Protein AF-A0A5C6ZHP3-F1 (afdb_monomer)

Structure (mmCIF, N/CA/C/O backbone):
data_AF-A0A5C6ZHP3-F1
#
_entry.id   AF-A0A5C6ZHP3-F1
#
loop_
_atom_site.group_PDB
_atom_site.id
_atom_site.type_symbol
_atom_site.label_atom_id
_atom_site.label_alt_id
_atom_site.label_comp_id
_atom_site.label_asym_id
_atom_site.label_entity_id
_atom_site.label_seq_id
_atom_site.pdbx_PDB_ins_code
_atom_site.Cartn_x
_atom_site.Cartn_y
_atom_site.Cartn_z
_atom_site.occupancy
_atom_site.B_iso_or_equiv
_atom_site.auth_seq_id
_atom_site.auth_comp_id
_atom_site.auth_asym_id
_atom_site.auth_atom_id
_atom_site.pdbx_PDB_model_num
ATOM 1 N N . MET A 1 1 ? -33.507 4.140 19.541 1.00 62.75 1 MET A N 1
ATOM 2 C CA . MET A 1 1 ? -32.995 3.123 18.599 1.00 62.75 1 MET A CA 1
ATOM 3 C C . MET A 1 1 ? -31.912 2.348 19.331 1.00 62.75 1 MET A C 1
ATOM 5 O O . MET A 1 1 ? -31.060 2.987 19.934 1.00 62.75 1 MET A O 1
ATOM 9 N N . GLU A 1 2 ? -32.000 1.021 19.382 1.00 87.00 2 GLU A N 1
ATOM 10 C CA . GLU A 1 2 ? -31.032 0.178 20.097 1.00 87.00 2 GLU A CA 1
ATOM 11 C C . GLU A 1 2 ? -29.954 -0.312 19.121 1.00 87.00 2 GLU A C 1
ATOM 13 O O . GLU A 1 2 ? -30.270 -0.911 18.094 1.00 87.00 2 GLU A O 1
ATOM 18 N N . PHE A 1 3 ? -28.684 -0.028 19.419 1.00 95.25 3 PHE A N 1
ATOM 19 C CA . PHE A 1 3 ? -27.546 -0.478 18.615 1.00 95.25 3 PHE A CA 1
ATOM 20 C C . PHE A 1 3 ? -27.021 -1.819 19.147 1.00 95.25 3 PHE A C 1
ATOM 22 O O . PHE A 1 3 ? -26.822 -1.994 20.357 1.00 95.25 3 PHE A O 1
ATOM 29 N N . LYS A 1 4 ? -26.785 -2.778 18.248 1.00 95.81 4 LYS A N 1
ATOM 30 C CA . LYS A 1 4 ? -26.269 -4.111 18.599 1.00 95.81 4 LYS A CA 1
ATOM 31 C C . LYS A 1 4 ? -24.820 -4.028 19.095 1.00 95.81 4 LYS A C 1
ATOM 33 O O . LYS A 1 4 ? -24.122 -3.050 18.841 1.00 95.81 4 LYS A O 1
ATOM 38 N N . VAL A 1 5 ? -24.369 -5.045 19.831 1.00 96.38 5 VAL A N 1
ATOM 39 C CA . VAL A 1 5 ? -22.937 -5.203 20.155 1.00 96.38 5 VAL A CA 1
ATOM 40 C C . VAL A 1 5 ? -22.147 -5.259 18.846 1.00 96.38 5 VAL A C 1
ATOM 42 O O . VAL A 1 5 ? -22.608 -5.884 17.895 1.00 96.38 5 VAL A O 1
ATOM 45 N N . GLY A 1 6 ? -21.006 -4.572 18.795 1.00 96.06 6 GLY A N 1
ATOM 46 C CA . GLY A 1 6 ? -20.202 -4.422 17.579 1.00 96.06 6 GLY A CA 1
ATOM 47 C C . GLY A 1 6 ? -20.494 -3.157 16.770 1.00 96.06 6 GLY A C 1
ATOM 48 O O . GLY A 1 6 ? -19.562 -2.574 16.230 1.00 96.06 6 GLY A O 1
ATOM 49 N N . ASP A 1 7 ? -21.731 -2.650 16.754 1.00 98.12 7 ASP A N 1
ATOM 50 C CA . ASP A 1 7 ? -22.062 -1.403 16.046 1.00 98.12 7 ASP A CA 1
ATOM 51 C C . ASP A 1 7 ? -21.349 -0.209 16.698 1.00 98.12 7 ASP A C 1
ATOM 53 O O . ASP A 1 7 ? -21.579 0.085 17.878 1.00 98.12 7 ASP A O 1
ATOM 57 N N . SER A 1 8 ? -20.510 0.506 15.939 1.00 97.38 8 SER A N 1
ATOM 58 C CA . SER A 1 8 ? -19.704 1.632 16.433 1.00 97.38 8 SER A CA 1
ATOM 59 C C . SER A 1 8 ? -20.534 2.679 17.191 1.00 97.38 8 SER A C 1
ATOM 61 O O . SER A 1 8 ? -20.074 3.267 18.176 1.00 97.38 8 SER A O 1
ATOM 63 N N . ARG A 1 9 ? -21.794 2.874 16.782 1.00 96.75 9 ARG A N 1
ATOM 64 C CA . ARG A 1 9 ? -22.719 3.869 17.341 1.00 96.75 9 ARG A CA 1
ATOM 65 C C . ARG A 1 9 ? -23.154 3.529 18.759 1.00 96.75 9 ARG A C 1
ATOM 67 O O . ARG A 1 9 ? -23.368 4.435 19.564 1.00 96.75 9 ARG A O 1
ATOM 74 N N . ARG A 1 10 ? -23.194 2.237 19.116 1.00 95.62 10 ARG A N 1
ATOM 75 C CA . ARG A 1 10 ? -23.414 1.783 20.504 1.00 95.62 10 ARG A CA 1
ATOM 76 C C . ARG A 1 10 ? -22.357 2.344 21.455 1.00 95.62 10 ARG A C 1
ATOM 78 O O . ARG A 1 10 ? -22.633 2.552 22.633 1.00 95.62 10 ARG A O 1
ATOM 85 N N . TYR A 1 11 ? -21.160 2.602 20.935 1.00 94.38 11 TYR A N 1
ATOM 86 C CA . TYR A 1 11 ? -20.001 3.079 21.684 1.00 94.38 11 TYR A CA 1
ATOM 87 C C . TYR A 1 11 ? -19.760 4.581 21.505 1.00 94.38 11 TYR A C 1
ATOM 89 O O . TYR A 1 11 ? -18.710 5.088 21.894 1.00 94.38 11 TYR A O 1
ATOM 97 N N . GLY A 1 12 ? -20.732 5.305 20.942 1.00 94.19 12 GLY A N 1
ATOM 98 C CA . GLY A 1 12 ? -20.656 6.753 20.774 1.00 94.19 12 GLY A CA 1
ATOM 99 C C . GLY A 1 12 ? -19.876 7.212 19.542 1.00 94.19 12 GLY A C 1
ATOM 100 O O . GLY A 1 12 ? -19.599 8.403 19.440 1.00 94.19 12 GLY A O 1
ATOM 101 N N . ILE A 1 13 ? -19.517 6.298 18.633 1.00 96.38 13 ILE A N 1
ATOM 102 C CA . ILE A 1 13 ? -18.760 6.605 17.416 1.00 96.38 13 ILE A CA 1
ATOM 103 C C . ILE A 1 13 ? -19.720 6.595 16.228 1.00 96.38 13 ILE A C 1
ATOM 105 O O . ILE A 1 13 ? -20.191 5.534 15.806 1.00 96.38 13 ILE A O 1
ATOM 109 N N . PHE A 1 14 ? -20.014 7.776 15.694 1.00 96.25 14 PHE A N 1
ATOM 110 C CA . PHE A 1 14 ? -21.001 7.979 14.634 1.00 96.25 14 PHE A CA 1
ATOM 111 C C . PHE A 1 14 ? -20.336 8.499 13.354 1.00 96.25 14 PHE A C 1
ATOM 113 O O . PHE A 1 14 ? -19.375 9.270 13.445 1.00 96.25 14 PHE A O 1
ATOM 120 N N . PRO A 1 15 ? -20.841 8.118 12.168 1.00 96.44 15 PRO A N 1
ATOM 121 C CA . PRO A 1 15 ? -20.433 8.773 10.934 1.00 96.44 15 PRO A CA 1
ATOM 122 C C . PRO A 1 15 ? -20.869 10.245 10.943 1.00 96.44 15 PRO A C 1
ATOM 124 O O . PRO A 1 15 ? -21.818 10.631 11.633 1.00 96.44 15 PRO A O 1
ATOM 127 N N . ASP A 1 16 ? -20.138 11.066 10.196 1.00 93.19 16 ASP A N 1
ATOM 128 C CA . ASP A 1 16 ? -20.392 12.487 9.947 1.00 93.19 16 ASP A CA 1
ATOM 129 C C . ASP A 1 16 ? -20.555 13.314 11.237 1.00 93.19 16 ASP A C 1
ATOM 131 O O . ASP A 1 16 ? -21.271 14.312 11.293 1.00 93.19 16 ASP A O 1
ATOM 135 N N . SER A 1 17 ? -19.875 12.872 12.300 1.00 89.88 17 SER A N 1
ATOM 136 C CA . SER A 1 17 ? -19.946 13.424 13.652 1.00 89.88 17 SER A CA 1
ATOM 137 C C . SER A 1 17 ? -18.554 13.631 14.248 1.00 89.88 17 SER A C 1
ATOM 139 O O . SER A 1 17 ? -17.594 12.938 13.907 1.00 89.88 17 SER A O 1
ATOM 141 N N . LEU A 1 18 ? -18.450 14.555 15.208 1.00 85.75 18 LEU A N 1
ATOM 142 C CA . LEU A 1 18 ? -17.237 14.735 16.008 1.00 85.75 18 LEU A CA 1
ATOM 143 C C . LEU A 1 18 ? -17.039 13.541 16.951 1.00 85.75 18 LEU A C 1
ATOM 145 O O . LEU A 1 18 ? -17.767 13.381 17.932 1.00 85.75 18 LEU A O 1
ATOM 149 N N . ASN A 1 19 ? -16.016 12.734 16.675 1.00 88.69 19 ASN A N 1
ATOM 150 C CA . ASN A 1 19 ? -15.703 11.513 17.424 1.00 88.69 19 ASN A CA 1
ATOM 151 C C . ASN A 1 19 ? -14.521 11.674 18.406 1.00 88.69 19 ASN A C 1
ATOM 153 O O . ASN A 1 19 ? -13.916 10.694 18.834 1.00 88.69 19 ASN A O 1
ATOM 157 N N . ASN A 1 20 ? -14.191 12.907 18.795 1.00 86.31 20 ASN A N 1
ATOM 158 C CA . ASN A 1 20 ? -13.060 13.247 19.673 1.00 86.31 20 ASN A CA 1
ATOM 159 C C . ASN A 1 20 ? -13.368 13.150 21.182 1.00 86.31 20 ASN A C 1
ATOM 161 O O . ASN A 1 20 ? -12.580 13.604 22.011 1.00 86.31 20 ASN A O 1
ATOM 165 N N . ARG A 1 21 ? -14.523 12.592 21.553 1.00 90.31 21 ARG A N 1
ATOM 166 C CA . ARG A 1 21 ? -14.946 12.475 22.953 1.00 90.31 21 ARG A CA 1
ATOM 167 C C . ARG A 1 21 ? -14.147 11.391 23.682 1.00 90.31 21 ARG A C 1
ATOM 169 O O . ARG A 1 21 ? -13.595 10.471 23.074 1.00 90.31 21 ARG A O 1
ATOM 176 N N . LEU A 1 22 ? -14.128 11.485 25.009 1.00 93.81 22 LEU A N 1
ATOM 177 C CA . LEU A 1 22 ? -13.579 10.454 25.884 1.00 93.81 22 LEU A CA 1
ATOM 178 C C . LEU A 1 22 ? -14.695 9.542 26.390 1.00 93.81 22 LEU A C 1
ATOM 180 O O . LEU A 1 22 ? -15.824 9.976 26.625 1.00 93.81 22 LEU A O 1
ATOM 184 N N . ASN A 1 23 ? -14.375 8.267 26.575 1.00 92.75 23 ASN A N 1
ATOM 185 C CA . ASN A 1 23 ? -15.260 7.338 27.254 1.00 92.75 23 ASN A CA 1
ATOM 186 C C . ASN A 1 23 ? -15.333 7.713 28.748 1.00 92.75 23 ASN A C 1
ATOM 188 O O . ASN A 1 23 ? -14.289 7.796 29.397 1.00 92.75 23 ASN A O 1
ATOM 192 N N . PRO A 1 24 ? -16.534 7.885 29.330 1.00 90.06 24 PRO A N 1
ATOM 193 C CA . PRO A 1 24 ? -16.685 8.395 30.693 1.00 90.06 24 PRO A CA 1
ATOM 194 C C . PRO A 1 24 ? -16.179 7.437 31.781 1.00 90.06 24 PRO A C 1
ATOM 196 O O . PRO A 1 24 ? -15.974 7.865 32.911 1.00 90.06 24 PRO A O 1
ATOM 199 N N . LYS A 1 25 ? -15.992 6.145 31.473 1.00 90.56 25 LYS A N 1
ATOM 200 C CA . LYS A 1 25 ? -15.499 5.148 32.436 1.00 90.56 25 LYS A CA 1
ATOM 201 C C . LYS A 1 25 ? -13.991 4.945 32.360 1.00 90.56 25 LYS A C 1
ATOM 203 O O . LYS A 1 25 ? -13.355 4.769 33.390 1.00 90.56 25 LYS A O 1
ATOM 208 N N . THR A 1 26 ? -13.427 4.912 31.154 1.00 92.31 26 THR A N 1
ATOM 209 C CA . THR A 1 26 ? -11.994 4.624 30.954 1.00 92.31 26 THR A CA 1
ATOM 210 C C . THR A 1 26 ? -11.146 5.884 30.812 1.00 92.31 26 THR A C 1
ATOM 212 O O . THR A 1 26 ? -9.924 5.789 30.871 1.00 92.31 26 THR A O 1
ATOM 215 N N . ASN A 1 27 ? -11.775 7.043 30.577 1.00 93.31 27 ASN A N 1
ATOM 216 C CA . ASN A 1 27 ? -11.128 8.312 30.238 1.00 93.31 27 ASN A CA 1
ATOM 217 C C . ASN A 1 27 ? -10.204 8.241 29.000 1.00 93.31 27 ASN A C 1
ATOM 219 O O . ASN A 1 27 ? -9.355 9.103 28.788 1.00 93.31 27 ASN A O 1
ATOM 223 N N . LYS A 1 28 ? -10.361 7.204 28.168 1.00 94.69 28 LYS A N 1
ATOM 224 C CA . LYS A 1 28 ? -9.645 7.023 26.897 1.00 94.69 28 LYS A CA 1
ATOM 225 C C . LYS A 1 28 ? -10.496 7.542 25.732 1.00 94.69 28 LYS A C 1
ATOM 227 O O . LYS A 1 28 ? -11.724 7.574 25.861 1.00 94.69 28 LYS A O 1
ATOM 232 N N . PRO A 1 29 ? -9.897 7.862 24.568 1.00 95.31 29 PRO A N 1
ATOM 233 C CA . PRO A 1 29 ? -10.657 8.104 23.342 1.00 95.31 29 PRO A CA 1
ATOM 234 C C . PRO A 1 29 ? -11.673 6.986 23.068 1.00 95.31 29 PRO A C 1
ATOM 236 O O . PRO A 1 29 ? -11.410 5.812 23.370 1.00 95.31 29 PRO A O 1
ATOM 239 N N . LEU A 1 30 ? -12.834 7.340 22.505 1.00 95.12 30 LEU A N 1
ATOM 240 C CA . LEU A 1 30 ? -13.915 6.376 22.252 1.00 95.12 30 LEU A CA 1
ATOM 241 C C . LEU A 1 30 ? -13.448 5.192 21.397 1.00 95.12 30 LEU A C 1
ATOM 243 O O . LEU A 1 30 ? -13.695 4.049 21.776 1.00 95.12 30 LEU A O 1
ATOM 247 N N . LEU A 1 31 ? -12.717 5.454 20.304 1.00 95.94 31 LEU A N 1
ATOM 248 C CA . LEU A 1 31 ? -12.190 4.399 19.433 1.00 95.94 31 LEU A CA 1
ATOM 249 C C . LEU A 1 31 ? -11.249 3.462 20.194 1.00 95.94 31 LEU A C 1
ATOM 251 O O . LEU A 1 31 ? -11.437 2.255 20.148 1.00 95.94 31 LEU A O 1
ATOM 255 N N . THR A 1 32 ? -10.306 3.994 20.974 1.00 95.75 32 THR A N 1
ATOM 256 C CA . THR A 1 32 ? -9.403 3.176 21.800 1.00 95.75 32 THR A CA 1
ATOM 257 C C . THR A 1 32 ? -10.171 2.288 22.775 1.00 95.75 32 THR A C 1
ATOM 259 O O . THR A 1 32 ? -9.848 1.115 22.920 1.00 95.75 32 THR A O 1
ATOM 262 N N . SER A 1 33 ? -11.209 2.825 23.420 1.00 96.19 33 SER A N 1
ATOM 263 C CA . SER A 1 33 ? -12.042 2.049 24.348 1.00 96.19 33 SER A CA 1
ATOM 264 C C . SER A 1 33 ? -12.835 0.951 23.637 1.00 96.19 33 SER A C 1
ATOM 266 O O . SER A 1 33 ? -13.010 -0.131 24.194 1.00 96.19 33 SER A O 1
ATOM 268 N N . LEU A 1 34 ? -13.315 1.219 22.419 1.00 96.81 34 LEU A N 1
ATOM 269 C CA . LEU A 1 34 ? -13.981 0.227 21.579 1.00 96.81 34 LEU A CA 1
ATOM 270 C C . LEU A 1 34 ? -13.010 -0.879 21.155 1.00 96.81 34 LEU A C 1
ATOM 272 O O . LEU A 1 34 ? -13.345 -2.047 21.312 1.00 96.81 34 LEU A O 1
ATOM 276 N N . LEU A 1 35 ? -11.803 -0.526 20.706 1.00 97.56 35 LEU A N 1
ATOM 277 C CA . LEU A 1 35 ? -10.755 -1.489 20.354 1.00 97.56 35 LEU A CA 1
ATOM 278 C C . LEU A 1 35 ? -10.397 -2.383 21.549 1.00 97.56 35 LEU A C 1
ATOM 280 O O . LEU A 1 35 ? -10.434 -3.600 21.414 1.00 97.56 35 LEU A O 1
ATOM 284 N N . ASP A 1 36 ? -10.158 -1.800 22.732 1.00 96.81 36 ASP A N 1
ATOM 285 C CA . ASP A 1 36 ? -9.887 -2.555 23.968 1.00 96.81 36 ASP A CA 1
ATOM 286 C C . ASP A 1 36 ? -11.037 -3.531 24.296 1.00 96.81 36 ASP A C 1
ATOM 288 O O . ASP A 1 36 ? -10.822 -4.655 24.751 1.00 96.81 36 ASP A O 1
ATOM 292 N N . CYS A 1 37 ? -12.283 -3.097 24.083 1.00 96.56 37 CYS A N 1
ATOM 293 C CA . CYS A 1 37 ? -13.466 -3.908 24.343 1.00 96.56 37 CYS A CA 1
ATOM 294 C C . CYS A 1 37 ? -13.614 -5.048 23.328 1.00 96.56 37 CYS A C 1
ATOM 296 O O . CYS A 1 37 ? -13.894 -6.175 23.735 1.00 96.56 37 CYS A O 1
ATOM 298 N N . ALA A 1 38 ? -13.416 -4.769 22.041 1.00 98.06 38 ALA A N 1
ATOM 299 C CA . ALA A 1 38 ? -13.501 -5.750 20.967 1.00 98.06 38 ALA A CA 1
ATOM 300 C C . ALA A 1 38 ? -12.399 -6.805 21.085 1.00 98.06 38 ALA A C 1
ATOM 302 O O . ALA A 1 38 ? -12.695 -7.991 21.047 1.00 98.06 38 ALA A O 1
ATOM 303 N N . GLU A 1 39 ? -11.163 -6.385 21.347 1.00 97.19 39 GLU A N 1
ATOM 304 C CA . GLU A 1 39 ? -10.019 -7.273 21.572 1.00 97.19 39 GLU A CA 1
ATOM 305 C C . GLU A 1 39 ? -10.235 -8.164 22.805 1.00 97.19 39 GLU A C 1
ATOM 307 O O . GLU A 1 39 ? -10.014 -9.370 22.760 1.00 97.19 39 GLU A O 1
ATOM 312 N N . LYS A 1 40 ? -10.758 -7.619 23.912 1.00 97.38 40 LYS A N 1
ATOM 313 C CA . LYS A 1 40 ? -11.029 -8.422 25.116 1.00 97.38 40 LYS A CA 1
ATOM 314 C C . LYS A 1 40 ? -12.183 -9.413 24.940 1.00 97.38 40 LYS A C 1
ATOM 316 O O . LYS A 1 40 ? -12.132 -10.508 25.492 1.00 97.38 40 LYS A O 1
ATOM 321 N N . ASN A 1 41 ? -13.252 -9.002 24.260 1.00 97.31 41 ASN A N 1
ATOM 322 C CA . ASN A 1 41 ? -14.502 -9.768 24.190 1.00 97.31 41 ASN A CA 1
ATOM 323 C C . ASN A 1 41 ? -14.701 -10.492 22.850 1.00 97.31 41 ASN A C 1
ATOM 325 O O . ASN A 1 41 ? -15.716 -11.159 22.683 1.00 97.31 41 ASN A O 1
ATOM 329 N N . GLN A 1 42 ? -13.749 -10.366 21.923 1.00 96.25 42 GLN A N 1
ATOM 330 C CA . GLN A 1 42 ? -13.705 -11.066 20.640 1.00 96.25 42 GLN A CA 1
ATOM 331 C C . GLN A 1 42 ? -14.973 -10.860 19.792 1.00 96.25 42 GLN A C 1
ATOM 333 O O . GLN A 1 42 ? -15.556 -11.812 19.277 1.00 96.25 42 GLN A O 1
ATOM 338 N N . PHE A 1 43 ? -15.416 -9.604 19.649 1.00 97.81 43 PHE A N 1
ATOM 339 C CA . PHE A 1 43 ? -16.518 -9.248 18.746 1.00 97.81 43 PHE A CA 1
ATOM 340 C C . PHE A 1 43 ? -16.037 -8.400 17.565 1.00 97.81 43 PHE A C 1
ATOM 342 O O . PHE A 1 43 ? -15.064 -7.655 17.664 1.00 97.81 43 PHE A O 1
ATOM 349 N N . GLU A 1 44 ? -16.762 -8.490 16.452 1.00 98.56 44 GLU A N 1
ATOM 350 C CA . GLU A 1 44 ? -16.516 -7.684 15.257 1.00 98.56 44 GLU A CA 1
ATOM 351 C C . GLU A 1 44 ? -17.046 -6.256 15.428 1.00 98.56 44 GLU A C 1
ATOM 353 O O . GLU A 1 44 ? -18.191 -6.057 15.840 1.00 98.56 44 GLU A O 1
ATOM 358 N N . ILE A 1 45 ? -16.220 -5.263 15.097 1.00 98.75 45 ILE A N 1
ATOM 359 C CA . ILE A 1 45 ? -16.622 -3.855 15.085 1.00 98.75 45 ILE A CA 1
ATOM 360 C C . ILE A 1 45 ? -17.221 -3.522 13.718 1.00 98.75 45 ILE A C 1
ATOM 362 O O . ILE A 1 45 ? -16.532 -3.586 12.703 1.00 98.75 45 ILE A O 1
ATOM 366 N N . GLU A 1 46 ? -18.484 -3.110 13.688 1.00 98.62 46 GLU A N 1
ATOM 367 C CA . GLU A 1 46 ? -19.168 -2.678 12.473 1.00 98.62 46 GLU A CA 1
ATOM 368 C C . GLU A 1 46 ? -19.207 -1.150 12.386 1.00 98.62 46 GLU A C 1
ATOM 370 O O . GLU A 1 46 ? -19.718 -0.462 13.277 1.00 98.62 46 GLU A O 1
ATOM 375 N N . PHE A 1 47 ? -18.701 -0.632 11.271 1.00 98.56 47 PHE A N 1
ATOM 376 C CA . PHE A 1 47 ? -18.869 0.747 10.846 1.00 98.56 47 PHE A CA 1
ATOM 377 C C . PHE A 1 47 ? -19.877 0.779 9.696 1.00 98.56 47 PHE A C 1
ATOM 379 O O . PHE A 1 47 ? -19.741 0.074 8.691 1.00 98.56 47 PHE A O 1
ATOM 386 N N . ILE A 1 48 ? -20.922 1.590 9.853 1.00 97.75 48 ILE A N 1
ATOM 387 C CA . ILE A 1 48 ? -21.905 1.812 8.791 1.00 97.75 48 ILE A CA 1
ATOM 388 C C . ILE A 1 48 ? -21.351 2.801 7.757 1.00 97.75 48 ILE A C 1
ATOM 390 O O . ILE A 1 48 ? -20.238 3.311 7.895 1.00 97.75 48 ILE A O 1
ATOM 394 N N . GLU A 1 49 ? -22.111 3.055 6.701 1.00 98.12 49 GLU A N 1
ATOM 395 C CA . GLU A 1 49 ? -21.746 4.051 5.697 1.00 98.12 49 GLU A CA 1
ATOM 396 C C . GLU A 1 49 ? -21.613 5.453 6.312 1.00 98.12 49 GLU A C 1
ATOM 398 O O . GLU A 1 49 ? -22.383 5.833 7.198 1.00 98.12 49 GLU A O 1
ATOM 403 N N . GLY A 1 50 ? -20.634 6.214 5.820 1.00 96.75 50 GLY A N 1
ATOM 404 C CA . GLY A 1 50 ? -20.401 7.612 6.183 1.00 96.75 50 GLY A CA 1
ATOM 405 C C . GLY A 1 50 ? -18.953 7.896 6.579 1.00 96.75 50 GLY A C 1
ATOM 406 O O . GLY A 1 50 ? -18.108 6.995 6.592 1.00 96.75 50 GLY A O 1
ATOM 407 N N . PHE A 1 51 ? -18.642 9.164 6.865 1.00 95.69 51 PHE A N 1
ATOM 408 C CA . PHE A 1 51 ? -17.278 9.579 7.193 1.00 95.69 51 PHE A CA 1
ATOM 409 C C . PHE A 1 51 ? -17.044 9.660 8.697 1.00 95.69 51 PHE A C 1
ATOM 411 O O . PHE A 1 51 ? -17.586 10.510 9.396 1.00 95.69 51 PHE A O 1
ATOM 418 N N . TYR A 1 52 ? -16.173 8.800 9.196 1.00 95.69 52 TYR A N 1
ATOM 419 C CA . TYR A 1 52 ? -15.682 8.850 10.558 1.00 95.69 52 TYR A CA 1
ATOM 420 C C . TYR A 1 52 ? -14.447 9.743 10.580 1.00 95.69 52 TYR A C 1
ATOM 422 O O . TYR A 1 52 ? -13.387 9.356 10.091 1.00 95.69 52 TYR A O 1
ATOM 430 N N . ASP A 1 53 ? -14.587 10.940 11.156 1.00 91.81 53 ASP A N 1
ATOM 431 C CA . ASP A 1 53 ? -13.510 11.932 11.272 1.00 91.81 53 ASP A CA 1
ATOM 432 C C . ASP A 1 53 ? -12.425 11.503 12.286 1.00 91.81 53 ASP A C 1
ATOM 434 O O . ASP A 1 53 ? -12.216 12.118 13.331 1.00 91.81 53 ASP A O 1
ATOM 438 N N . LEU A 1 54 ? -11.773 10.374 12.006 1.00 92.88 54 LEU A N 1
ATOM 439 C CA . LEU A 1 54 ? -10.845 9.647 12.861 1.00 92.88 54 LEU A CA 1
ATOM 440 C C . LEU A 1 54 ? -9.724 9.021 12.028 1.00 92.88 54 LEU A C 1
ATOM 442 O O . LEU A 1 54 ? -9.896 8.681 10.854 1.00 92.88 54 LEU A O 1
ATOM 446 N N . ASN A 1 55 ? -8.595 8.797 12.693 1.00 94.50 55 ASN A N 1
ATOM 447 C CA . ASN A 1 55 ? -7.542 7.908 12.218 1.00 94.50 55 ASN A CA 1
ATOM 448 C C . ASN A 1 55 ? -7.770 6.519 12.827 1.00 94.50 55 ASN A C 1
ATOM 450 O O . ASN A 1 55 ? -7.987 6.409 14.037 1.00 94.50 55 ASN A O 1
ATOM 454 N N . LEU A 1 56 ? -7.684 5.465 12.018 1.00 96.56 56 LEU A N 1
ATOM 455 C CA . LEU A 1 56 ? -7.713 4.088 12.500 1.00 96.56 56 LEU A CA 1
ATOM 456 C C . LEU A 1 56 ? -6.279 3.625 12.792 1.00 96.56 56 LEU A C 1
ATOM 458 O O . LEU A 1 56 ? -5.607 3.079 11.925 1.00 96.56 56 LEU A O 1
ATOM 462 N N . ILE A 1 57 ? -5.798 3.893 14.007 1.00 96.81 57 ILE A N 1
ATOM 463 C CA . ILE A 1 57 ? -4.451 3.497 14.447 1.00 96.81 57 ILE A CA 1
ATOM 464 C C . ILE A 1 57 ? -4.535 2.205 15.259 1.00 96.81 57 ILE A C 1
ATOM 466 O O . ILE A 1 57 ? -5.055 2.195 16.379 1.00 96.81 57 ILE A O 1
ATOM 470 N N . LEU A 1 58 ? -4.014 1.120 14.696 1.00 97.62 58 LEU A N 1
ATOM 471 C CA . LEU A 1 58 ? -3.953 -0.209 15.296 1.00 97.62 58 LEU A CA 1
ATOM 472 C C . LEU A 1 58 ? -2.507 -0.508 15.683 1.00 97.62 58 LEU A C 1
ATOM 474 O O . LEU A 1 58 ? -1.802 -1.265 15.026 1.00 97.62 58 LEU A O 1
ATOM 478 N N . ASP A 1 59 ? -2.066 0.162 16.740 1.00 96.94 59 ASP A N 1
ATOM 479 C CA . ASP A 1 59 ? -0.723 0.014 17.283 1.00 96.94 59 ASP A CA 1
ATOM 480 C C . ASP A 1 59 ? -0.678 -1.096 18.341 1.00 96.94 59 ASP A C 1
ATOM 482 O O . ASP A 1 59 ? -1.339 -0.998 19.385 1.00 96.94 59 ASP A O 1
ATOM 486 N N . SER A 1 60 ? 0.131 -2.119 18.063 1.00 97.25 60 SER A N 1
ATOM 487 C CA . SER A 1 60 ? 0.369 -3.297 18.899 1.00 97.25 60 SER A CA 1
ATOM 488 C C . SER A 1 60 ? -0.925 -4.017 19.296 1.00 97.25 60 SER A C 1
ATOM 490 O O . SER A 1 60 ? -1.114 -4.391 20.456 1.00 97.25 60 SER A O 1
ATOM 492 N N . ARG A 1 61 ? -1.852 -4.155 18.337 1.00 97.44 61 ARG A N 1
ATOM 493 C CA . ARG A 1 61 ? -3.193 -4.728 18.534 1.00 97.44 61 ARG A CA 1
ATOM 494 C C . ARG A 1 61 ? -3.302 -6.134 17.974 1.00 97.44 61 ARG A C 1
ATOM 496 O O . ARG A 1 61 ? -2.693 -6.440 16.952 1.00 97.44 61 ARG A O 1
ATOM 503 N N . LYS A 1 62 ? -4.126 -6.964 18.611 1.00 97.94 62 LYS A N 1
ATOM 504 C CA . LYS A 1 62 ? -4.299 -8.365 18.236 1.00 97.94 62 LYS A CA 1
ATOM 505 C C . LYS A 1 62 ? -5.766 -8.752 18.096 1.00 97.94 62 LYS A C 1
ATOM 507 O O . LYS A 1 62 ? -6.617 -8.235 18.812 1.00 97.94 62 LYS A O 1
ATOM 512 N N . ASN A 1 63 ? -6.051 -9.718 17.223 1.00 98.25 63 ASN A N 1
ATOM 513 C CA . ASN A 1 63 ? -7.348 -10.407 17.147 1.00 98.25 63 ASN A CA 1
ATOM 514 C C . ASN A 1 63 ? -8.542 -9.448 17.002 1.00 98.25 63 ASN A C 1
ATOM 516 O O . ASN A 1 63 ? -9.512 -9.510 17.762 1.00 98.25 63 ASN A O 1
ATOM 520 N N . LEU A 1 64 ? -8.457 -8.534 16.036 1.00 98.75 64 LEU A N 1
ATOM 521 C CA . LEU A 1 64 ? -9.512 -7.564 15.754 1.00 98.75 64 LEU A CA 1
ATOM 522 C C . LEU A 1 64 ? -10.161 -7.865 14.407 1.00 98.75 64 LEU A C 1
ATOM 524 O O . LEU A 1 64 ? -9.484 -8.017 13.394 1.00 98.75 64 LEU A O 1
ATOM 528 N N . SER A 1 65 ? -11.491 -7.891 14.385 1.00 98.75 65 SER A N 1
ATOM 529 C CA . SER A 1 65 ? -12.275 -7.971 13.152 1.00 98.75 65 SER A CA 1
ATOM 530 C C . SER A 1 65 ? -13.103 -6.708 13.006 1.00 98.75 65 SER A C 1
ATOM 532 O O . SER A 1 65 ? -13.760 -6.269 13.953 1.00 98.75 65 SER A O 1
ATOM 534 N N . PHE A 1 66 ? -13.086 -6.145 11.809 1.00 98.81 66 PHE A N 1
ATOM 535 C CA . PHE A 1 66 ? -13.848 -4.968 11.435 1.00 98.81 66 PHE A CA 1
ATOM 536 C C . PHE A 1 66 ? -14.731 -5.294 10.242 1.00 98.81 66 PHE A C 1
ATOM 538 O O . PHE A 1 66 ? -14.326 -6.044 9.357 1.00 98.81 66 PHE A O 1
ATOM 545 N N . LYS A 1 67 ? -15.905 -4.673 10.187 1.00 98.75 67 LYS A N 1
ATOM 546 C CA . LYS A 1 67 ? -16.784 -4.677 9.024 1.00 98.75 67 LYS A CA 1
ATOM 547 C C . LYS A 1 67 ? -17.071 -3.242 8.607 1.00 98.75 67 LYS A C 1
ATOM 549 O O . LYS A 1 67 ? -17.684 -2.488 9.359 1.00 98.75 67 LYS A O 1
ATOM 554 N N . PHE A 1 68 ? -16.633 -2.879 7.407 1.00 98.75 68 PHE A N 1
ATOM 555 C CA . PHE A 1 68 ? -16.815 -1.553 6.828 1.00 98.75 68 PHE A CA 1
ATOM 556 C C . PHE A 1 68 ? -17.888 -1.592 5.740 1.00 98.75 68 PHE A C 1
ATOM 558 O O . PHE A 1 68 ? -17.706 -2.197 4.681 1.00 98.75 68 PHE A O 1
ATOM 565 N N . ASN A 1 69 ? -19.005 -0.909 5.968 1.00 97.88 69 ASN A N 1
ATOM 566 C CA . ASN A 1 69 ? -20.086 -0.805 4.991 1.00 97.88 69 ASN A CA 1
ATOM 567 C C . ASN A 1 69 ? -19.943 0.500 4.188 1.00 97.88 69 ASN A C 1
ATOM 569 O O . ASN A 1 69 ? -20.743 1.412 4.358 1.00 97.88 69 ASN A O 1
ATOM 573 N N . ASN A 1 70 ? -18.921 0.608 3.328 1.00 97.38 70 ASN A N 1
ATOM 574 C CA . ASN A 1 70 ? -18.537 1.865 2.654 1.00 97.38 70 ASN A CA 1
ATOM 575 C C . ASN A 1 70 ? -18.177 2.990 3.645 1.00 97.38 70 ASN A C 1
ATOM 577 O O . ASN A 1 70 ? -18.562 4.146 3.473 1.00 97.38 70 ASN A O 1
ATOM 581 N N . SER A 1 71 ? -17.446 2.649 4.702 1.00 97.88 71 SER A N 1
ATOM 582 C CA . SER A 1 71 ? -17.064 3.601 5.745 1.00 97.88 71 SER A CA 1
ATOM 583 C C . SER A 1 71 ? -15.788 4.345 5.358 1.00 97.88 71 SER A C 1
ATOM 585 O O . SER A 1 71 ? -14.804 3.731 4.935 1.00 97.88 71 SER A O 1
ATOM 587 N N . GLU A 1 72 ? -15.793 5.666 5.525 1.00 97.06 72 GLU A N 1
ATOM 588 C CA . GLU A 1 72 ? -14.645 6.518 5.221 1.00 97.06 72 GLU A CA 1
ATOM 589 C C . GLU A 1 72 ? -13.903 6.932 6.499 1.00 97.06 72 GLU A C 1
ATOM 591 O O . GLU A 1 72 ? -14.529 7.334 7.477 1.00 97.06 72 GLU A O 1
ATOM 596 N N . PHE A 1 73 ? -12.572 6.894 6.469 1.00 96.38 73 PHE A N 1
ATOM 597 C CA . PHE A 1 73 ? -11.679 7.385 7.524 1.00 96.38 73 PHE A CA 1
ATOM 598 C C . PHE A 1 73 ? -10.620 8.318 6.926 1.00 96.38 73 PHE A C 1
ATOM 600 O O . PHE A 1 73 ? -10.449 8.409 5.705 1.00 96.38 73 PHE A O 1
ATOM 607 N N . LYS A 1 74 ? -9.875 9.018 7.785 1.00 94.88 74 LYS A N 1
ATOM 608 C CA . LYS A 1 74 ? -8.710 9.798 7.342 1.00 94.88 74 LYS A CA 1
ATOM 609 C C . LYS A 1 74 ? -7.617 8.876 6.816 1.00 94.88 74 LYS A C 1
ATOM 611 O O . LYS A 1 74 ? -7.258 8.950 5.645 1.00 94.88 74 LYS A O 1
ATOM 616 N N . LEU A 1 75 ? -7.136 7.987 7.676 1.00 95.81 75 LEU A N 1
ATOM 617 C CA . LEU A 1 75 ? -6.089 7.011 7.392 1.00 95.81 75 LEU A CA 1
ATOM 618 C C . LEU A 1 75 ? -6.289 5.758 8.244 1.00 95.81 75 LEU A C 1
ATOM 620 O O . LEU A 1 75 ? -7.033 5.793 9.231 1.00 95.81 75 LEU A O 1
ATOM 624 N N . ALA A 1 76 ? -5.597 4.684 7.881 1.00 98.12 76 ALA A N 1
ATOM 625 C CA . ALA A 1 76 ? -5.514 3.472 8.682 1.00 98.12 76 ALA A CA 1
ATOM 626 C C . ALA A 1 76 ? -4.069 2.980 8.733 1.00 98.12 76 ALA A C 1
ATOM 628 O O . ALA A 1 76 ? -3.493 2.679 7.691 1.00 98.12 76 ALA A O 1
ATOM 629 N N . HIS A 1 77 ? -3.499 2.900 9.934 1.00 98.19 77 HIS A N 1
ATOM 630 C CA . HIS A 1 77 ? -2.131 2.434 10.161 1.00 98.19 77 HIS A CA 1
ATOM 631 C C . HIS A 1 77 ? -2.125 1.269 11.146 1.00 98.19 77 HIS A C 1
ATOM 633 O O . HIS A 1 77 ? -2.754 1.346 12.201 1.00 98.19 77 HIS A O 1
ATOM 639 N N . ILE A 1 78 ? -1.399 0.209 10.805 1.00 98.50 78 ILE A N 1
ATOM 640 C CA . ILE A 1 78 ? -1.181 -0.971 11.643 1.00 98.50 78 ILE A CA 1
ATOM 641 C C . ILE A 1 78 ? 0.300 -0.993 12.014 1.00 98.50 78 ILE A C 1
ATOM 643 O O . ILE A 1 78 ? 1.146 -1.168 11.141 1.00 98.50 78 ILE A O 1
ATOM 647 N N . THR A 1 79 ? 0.625 -0.764 13.284 1.00 96.44 79 THR A N 1
ATOM 648 C CA . THR A 1 79 ? 2.011 -0.511 13.719 1.00 96.44 79 THR A CA 1
ATOM 649 C C . THR A 1 79 ? 2.362 -1.278 14.994 1.00 96.44 79 THR A C 1
ATOM 651 O O . THR A 1 79 ? 1.519 -1.980 15.559 1.00 96.44 79 THR A O 1
ATOM 654 N N . ASN A 1 80 ? 3.609 -1.154 15.452 1.00 94.88 80 ASN A N 1
ATOM 655 C CA . ASN A 1 80 ? 4.117 -1.712 16.707 1.00 94.88 80 ASN A CA 1
ATOM 656 C C . ASN A 1 80 ? 4.801 -0.647 17.595 1.00 94.88 80 ASN A C 1
ATOM 658 O O . ASN A 1 80 ? 5.760 -0.952 18.303 1.00 94.88 80 ASN A O 1
ATOM 662 N N . GLU A 1 81 ? 4.360 0.611 17.554 1.00 90.12 81 GLU A N 1
ATOM 663 C CA . GLU A 1 81 ? 4.939 1.699 18.361 1.00 90.12 81 GLU A CA 1
ATOM 664 C C . GLU A 1 81 ? 4.901 1.423 19.878 1.00 90.12 81 GLU A C 1
ATOM 666 O O . GLU A 1 81 ? 5.785 1.868 20.609 1.00 90.12 81 GLU A O 1
ATOM 671 N N . LYS A 1 82 ? 3.942 0.625 20.363 1.00 88.88 82 LYS A N 1
ATOM 672 C CA . LYS A 1 82 ? 3.890 0.110 21.750 1.00 88.88 82 LYS A CA 1
ATOM 673 C C . LYS A 1 82 ? 4.680 -1.184 21.981 1.00 88.88 82 LYS A C 1
ATOM 675 O O . LYS A 1 82 ? 4.571 -1.792 23.045 1.00 88.88 82 LYS A O 1
ATOM 680 N N . GLY A 1 83 ? 5.500 -1.595 21.020 1.00 89.44 83 GLY A N 1
ATOM 681 C CA . GLY A 1 83 ? 6.528 -2.626 21.148 1.00 89.44 83 GLY A CA 1
ATOM 682 C C . GLY A 1 83 ? 6.134 -4.011 20.636 1.00 89.44 83 GLY A C 1
ATOM 683 O O . GLY A 1 83 ? 6.995 -4.723 20.120 1.00 89.44 83 GLY A O 1
ATOM 684 N N . ALA A 1 84 ? 4.863 -4.409 20.732 1.00 93.69 84 ALA A N 1
ATOM 685 C CA 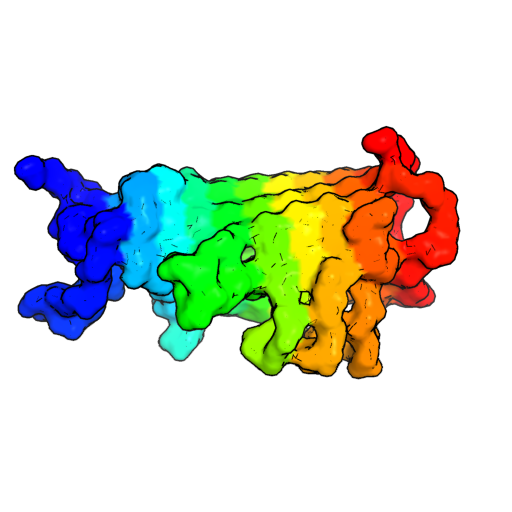. ALA A 1 84 ? 4.423 -5.719 20.252 1.00 93.69 84 ALA A CA 1
ATOM 686 C C . ALA A 1 84 ? 3.952 -5.650 18.797 1.00 93.69 84 ALA A C 1
ATOM 688 O O . ALA A 1 84 ? 3.335 -4.679 18.371 1.00 93.69 84 ALA A O 1
ATOM 689 N N . ARG A 1 85 ? 4.204 -6.716 18.036 1.00 95.81 85 ARG A N 1
ATOM 690 C CA . ARG A 1 85 ? 3.668 -6.861 16.681 1.00 95.81 85 ARG A CA 1
ATOM 691 C C . ARG A 1 85 ? 2.137 -6.790 16.706 1.00 95.81 85 ARG A C 1
ATOM 693 O O . ARG A 1 85 ? 1.510 -7.413 17.568 1.00 95.81 85 ARG A O 1
ATOM 700 N N . SER A 1 86 ? 1.555 -6.067 15.753 1.00 98.19 86 SER A N 1
ATOM 701 C CA . SER A 1 86 ? 0.115 -6.142 15.499 1.00 98.19 86 SER A CA 1
ATOM 702 C C . SER A 1 86 ? -0.206 -7.386 14.678 1.00 98.19 86 SER A C 1
ATOM 704 O O . SER A 1 86 ? 0.419 -7.599 13.641 1.00 98.19 86 SER A O 1
ATOM 706 N N . GLU A 1 87 ? -1.151 -8.213 15.121 1.00 98.31 87 GLU A N 1
ATOM 707 C CA . GLU A 1 87 ? -1.407 -9.510 14.481 1.00 98.31 87 GLU A CA 1
ATOM 708 C C . GLU A 1 87 ? -2.884 -9.908 14.425 1.00 98.31 87 GLU A C 1
ATOM 710 O O . GLU A 1 87 ? -3.675 -9.535 15.290 1.00 98.31 87 GLU A O 1
ATOM 715 N N . HIS A 1 88 ? -3.259 -10.696 13.416 1.00 98.69 88 HIS A N 1
ATOM 716 C CA . HIS A 1 88 ? -4.621 -11.222 13.255 1.00 98.69 88 HIS A CA 1
ATOM 717 C C . HIS A 1 88 ? -5.678 -10.108 13.195 1.00 98.69 88 HI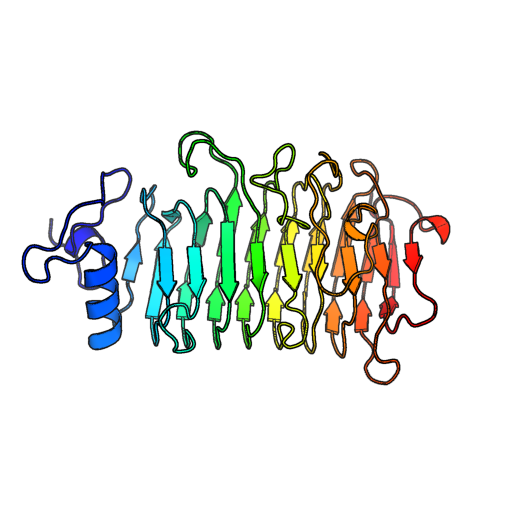S A C 1
ATOM 719 O O . HIS A 1 88 ? -6.605 -10.044 14.010 1.00 98.69 88 HIS A O 1
ATOM 725 N N . ILE A 1 89 ? -5.517 -9.204 12.227 1.00 98.81 89 ILE A N 1
ATOM 726 C CA . ILE A 1 89 ? -6.437 -8.087 12.001 1.00 98.81 89 ILE A CA 1
ATOM 727 C C . ILE A 1 89 ? -7.157 -8.276 10.667 1.00 98.81 89 ILE A C 1
ATOM 729 O O . ILE A 1 89 ? -6.524 -8.375 9.619 1.00 98.81 89 ILE A O 1
ATOM 733 N N . ASN A 1 90 ? -8.489 -8.283 10.709 1.00 98.81 90 ASN A N 1
ATOM 734 C CA . ASN A 1 90 ? -9.334 -8.534 9.545 1.00 98.81 90 ASN A CA 1
ATOM 735 C C . ASN A 1 90 ? -10.195 -7.311 9.222 1.00 98.81 90 ASN A C 1
ATOM 737 O O . ASN A 1 90 ? -11.034 -6.902 10.027 1.00 98.81 90 ASN A O 1
ATOM 741 N N . PHE A 1 91 ? -10.005 -6.731 8.042 1.00 98.88 91 PHE A N 1
ATOM 742 C CA . PHE A 1 91 ? -10.783 -5.614 7.511 1.00 98.88 91 PHE A CA 1
ATOM 743 C C . PHE A 1 91 ? -11.767 -6.137 6.468 1.00 98.88 91 PHE A C 1
ATOM 745 O O . PHE A 1 91 ? -11.433 -6.254 5.290 1.00 98.88 91 PHE A O 1
ATOM 752 N N . LYS A 1 92 ? -12.992 -6.442 6.900 1.00 98.88 92 LYS A N 1
ATOM 753 C CA . LYS A 1 92 ? -14.047 -6.937 6.014 1.00 98.88 92 LYS A CA 1
ATOM 754 C C . LYS A 1 92 ? -14.829 -5.805 5.371 1.00 98.88 92 LYS A C 1
ATOM 756 O O . LYS A 1 92 ? -15.034 -4.745 5.970 1.00 98.88 92 LYS A O 1
ATOM 761 N N . GLY A 1 93 ? -15.352 -6.061 4.179 1.00 98.69 93 GLY A N 1
ATOM 762 C CA . GLY A 1 93 ? -16.098 -5.073 3.410 1.00 98.69 93 GLY A CA 1
ATOM 763 C C . GLY A 1 93 ? -15.203 -3.969 2.842 1.00 98.69 93 GLY A C 1
ATOM 764 O O . GLY A 1 93 ? -14.049 -4.194 2.487 1.00 98.69 93 GLY A O 1
ATOM 765 N N . LYS A 1 94 ? -15.755 -2.765 2.697 1.00 98.75 94 LYS A N 1
ATOM 766 C CA . LYS A 1 94 ? -15.130 -1.674 1.945 1.00 98.75 94 LYS A CA 1
ATOM 767 C C . LYS A 1 94 ? -14.736 -0.511 2.844 1.00 98.75 94 LYS A C 1
ATOM 769 O O . LYS A 1 94 ? -15.591 0.277 3.256 1.00 98.75 94 LYS A O 1
ATOM 774 N N . LEU A 1 95 ? -13.430 -0.394 3.073 1.00 98.75 95 LEU A N 1
ATOM 775 C CA . LEU A 1 95 ? -12.776 0.721 3.749 1.00 98.75 95 LEU A CA 1
ATOM 776 C C . LEU A 1 95 ? -12.328 1.770 2.727 1.00 98.75 95 LEU A C 1
ATOM 778 O O . LEU A 1 95 ? -11.709 1.454 1.708 1.00 98.75 95 LEU A O 1
ATOM 782 N N . ILE A 1 96 ? -12.621 3.035 3.012 1.00 98.44 96 ILE A N 1
ATOM 783 C CA . ILE A 1 96 ? -12.209 4.172 2.190 1.00 98.44 96 ILE A CA 1
ATOM 784 C C . ILE A 1 96 ? -11.340 5.104 3.039 1.00 98.44 96 ILE A C 1
ATOM 786 O O . ILE A 1 96 ? -11.744 5.509 4.125 1.00 98.44 96 ILE A O 1
ATOM 790 N N . LEU A 1 97 ? -10.164 5.480 2.544 1.00 97.75 97 LEU A N 1
ATOM 791 C CA . LEU A 1 97 ? -9.218 6.355 3.234 1.00 97.75 97 LEU A CA 1
ATOM 792 C C . LEU A 1 97 ? -8.997 7.639 2.438 1.00 97.75 97 LEU A C 1
ATOM 794 O O . LEU A 1 97 ? -8.835 7.602 1.218 1.00 97.75 97 LEU A O 1
ATOM 798 N N . SER A 1 98 ? -8.982 8.772 3.142 1.00 95.81 98 SER A N 1
ATOM 799 C CA . SER A 1 98 ? -8.769 10.095 2.536 1.00 95.81 98 SER A CA 1
ATOM 800 C C . SER A 1 98 ? -7.289 10.474 2.371 1.00 95.81 98 SER A C 1
ATOM 802 O O . SER A 1 98 ? -6.974 11.482 1.736 1.00 95.81 98 SER A O 1
ATOM 804 N N . ASP A 1 99 ? -6.390 9.705 2.989 1.00 95.00 99 ASP A N 1
ATOM 805 C CA . ASP A 1 99 ? -4.962 9.999 3.081 1.00 95.00 99 ASP A CA 1
ATOM 806 C C . ASP A 1 99 ? -4.098 8.768 2.756 1.00 95.00 99 ASP A C 1
ATOM 808 O O . ASP A 1 99 ? -3.605 8.673 1.632 1.00 95.00 99 ASP A O 1
ATOM 812 N N . SER A 1 100 ? -3.917 7.828 3.692 1.00 95.88 100 SER A N 1
ATOM 813 C CA . SER A 1 100 ? -3.037 6.669 3.482 1.00 95.88 100 SER A CA 1
ATOM 814 C C . SER A 1 100 ? -3.453 5.412 4.229 1.00 95.88 100 SER A C 1
ATOM 816 O O . SER A 1 100 ? -4.126 5.470 5.260 1.00 95.88 100 SER A O 1
ATOM 818 N N . PHE A 1 101 ? -2.987 4.282 3.702 1.00 98.50 101 PHE A N 1
ATOM 819 C CA . PHE A 1 101 ? -2.876 3.020 4.424 1.00 98.50 101 PHE A CA 1
ATOM 820 C C . PHE A 1 101 ? -1.403 2.734 4.722 1.00 98.50 101 PHE A C 1
ATOM 822 O O . PHE A 1 101 ? -0.546 3.005 3.882 1.00 98.50 101 PHE A O 1
ATOM 829 N N . GLY A 1 102 ? -1.120 2.184 5.899 1.00 98.25 102 GLY A N 1
ATOM 830 C CA . GLY A 1 102 ? 0.237 1.877 6.337 1.00 98.25 102 GLY A CA 1
ATOM 831 C C . GLY A 1 102 ? 0.290 0.615 7.187 1.00 98.25 102 GLY A C 1
ATOM 832 O O . GLY A 1 102 ? -0.560 0.433 8.061 1.00 98.25 102 GLY A O 1
ATOM 833 N N . SER A 1 103 ? 1.296 -0.228 6.980 1.00 98.31 103 SER A N 1
ATOM 834 C CA . SER A 1 103 ? 1.590 -1.359 7.865 1.00 98.31 103 SER A CA 1
ATOM 835 C C . SER A 1 103 ? 3.074 -1.405 8.215 1.00 98.31 103 SER A C 1
ATOM 837 O O . SER A 1 103 ? 3.913 -1.182 7.354 1.00 98.31 103 SER A O 1
ATOM 839 N N . TYR A 1 104 ? 3.412 -1.685 9.469 1.00 97.19 104 TYR A N 1
ATOM 840 C CA . TYR A 1 104 ? 4.791 -1.763 9.957 1.00 97.19 104 TYR A CA 1
ATOM 841 C C . TYR A 1 104 ? 4.855 -2.755 11.113 1.00 97.19 104 TYR A C 1
ATOM 843 O O . TYR A 1 104 ? 4.055 -2.642 12.041 1.00 97.19 104 TYR A O 1
ATOM 851 N N . TYR A 1 105 ? 5.768 -3.731 11.047 1.00 97.44 105 TYR A N 1
ATOM 852 C CA . TYR A 1 105 ? 5.828 -4.865 11.980 1.00 97.44 105 TYR A CA 1
ATOM 853 C C . TYR A 1 105 ? 4.434 -5.393 12.324 1.00 97.44 105 TYR A C 1
ATOM 855 O O . TYR A 1 105 ? 3.925 -5.234 13.440 1.00 97.44 105 TYR A O 1
ATOM 863 N N . SER A 1 106 ? 3.814 -6.021 11.332 1.00 98.31 106 SER A N 1
ATOM 864 C CA . SER A 1 106 ? 2.477 -6.594 11.444 1.00 98.31 106 SER A CA 1
ATOM 865 C C . SER A 1 106 ? 2.425 -7.970 10.792 1.00 98.31 106 SER A C 1
ATOM 867 O O . SER A 1 106 ? 3.259 -8.276 9.943 1.00 98.31 106 SER A O 1
ATOM 869 N N . ASP A 1 107 ? 1.508 -8.826 11.234 1.00 98.69 107 ASP A N 1
ATOM 870 C CA . ASP A 1 107 ? 1.406 -10.197 10.732 1.00 98.69 107 ASP A CA 1
ATOM 871 C C . ASP A 1 107 ? -0.041 -10.690 10.653 1.00 98.69 107 ASP A C 1
ATOM 873 O O . ASP A 1 107 ? -0.868 -10.345 11.492 1.00 98.69 107 ASP A O 1
ATOM 877 N N . HIS A 1 108 ? -0.359 -11.514 9.657 1.00 98.81 108 HIS A N 1
ATOM 878 C CA . HIS A 1 108 ? -1.708 -12.052 9.444 1.00 98.81 108 HIS A CA 1
ATOM 879 C C . HIS A 1 108 ? -2.778 -10.950 9.363 1.00 98.81 108 HIS A C 1
ATOM 881 O O . HIS A 1 108 ? -3.683 -10.860 10.201 1.00 98.81 108 HIS A O 1
ATOM 887 N N . ILE A 1 109 ? -2.657 -10.098 8.347 1.00 98.88 109 ILE A N 1
ATOM 888 C CA . ILE A 1 109 ? -3.589 -9.000 8.084 1.00 98.88 109 ILE A CA 1
ATOM 889 C C . ILE A 1 109 ? -4.401 -9.336 6.835 1.00 98.88 109 ILE A C 1
ATOM 891 O O . ILE A 1 109 ? -3.825 -9.661 5.801 1.00 98.88 109 ILE A O 1
ATOM 895 N N . THR A 1 110 ? -5.726 -9.231 6.902 1.00 98.94 110 THR A N 1
ATOM 896 C CA . THR A 1 110 ? -6.594 -9.409 5.726 1.00 98.94 110 THR A CA 1
ATOM 897 C C . THR A 1 110 ? -7.419 -8.158 5.466 1.00 98.94 110 THR A C 1
ATOM 899 O O . THR A 1 110 ? -7.909 -7.523 6.401 1.00 98.94 110 THR A O 1
ATOM 902 N N . VAL A 1 111 ? -7.564 -7.782 4.197 1.00 98.94 111 VAL A N 1
ATOM 903 C CA . VAL A 1 111 ? -8.320 -6.604 3.766 1.00 98.94 111 VAL A CA 1
ATOM 904 C C . VAL A 1 111 ? -9.154 -6.946 2.536 1.00 98.94 111 VAL A C 1
ATOM 906 O O . VAL A 1 111 ? -8.613 -7.233 1.473 1.00 98.94 111 VAL A O 1
ATOM 909 N N . ASP A 1 112 ? -10.479 -6.870 2.651 1.00 98.88 112 ASP A N 1
ATOM 910 C CA . ASP A 1 112 ? -11.385 -7.161 1.535 1.00 98.88 112 ASP A CA 1
ATOM 911 C C . ASP A 1 112 ? -11.292 -6.088 0.442 1.00 98.88 112 ASP A C 1
ATOM 913 O O . ASP A 1 112 ? -10.933 -6.364 -0.697 1.00 98.88 112 ASP A O 1
ATOM 917 N N . SER A 1 113 ? -11.620 -4.838 0.762 1.00 98.81 113 SER A N 1
ATOM 918 C CA . SER A 1 113 ? -11.572 -3.742 -0.203 1.00 98.81 113 SER A CA 1
ATOM 919 C C . SER A 1 113 ? -11.047 -2.476 0.451 1.00 98.81 113 SER A C 1
ATOM 921 O O . SER A 1 113 ? -11.668 -1.932 1.366 1.00 98.81 113 SER A O 1
ATOM 923 N N . LEU A 1 114 ? -9.968 -1.941 -0.109 1.00 98.88 114 LEU A N 1
ATOM 924 C CA . LEU A 1 114 ? -9.334 -0.699 0.298 1.00 98.88 114 LEU A CA 1
ATOM 925 C C . LEU A 1 114 ? -9.332 0.301 -0.859 1.00 98.88 114 LEU A C 1
ATOM 927 O O . LEU A 1 114 ? -8.743 0.059 -1.912 1.00 98.88 114 LEU A O 1
ATOM 931 N N . ILE A 1 115 ? -9.974 1.451 -0.654 1.00 98.75 115 ILE A N 1
ATOM 932 C CA . ILE A 1 115 ? -9.917 2.575 -1.592 1.00 98.75 115 ILE A CA 1
ATOM 933 C C . ILE A 1 115 ? -9.227 3.752 -0.925 1.00 98.75 115 ILE A C 1
ATOM 935 O O . ILE A 1 115 ? -9.712 4.265 0.077 1.00 98.75 115 ILE A O 1
ATOM 939 N N . ILE A 1 116 ? -8.147 4.236 -1.522 1.00 98.25 116 ILE A N 1
ATOM 940 C CA . ILE A 1 116 ? -7.447 5.437 -1.078 1.00 98.25 116 ILE A CA 1
ATOM 941 C C . ILE A 1 116 ? -7.722 6.544 -2.094 1.00 98.25 116 ILE A C 1
ATOM 943 O O . ILE A 1 116 ? -7.436 6.398 -3.285 1.00 98.25 116 ILE A O 1
ATOM 947 N N . LYS A 1 117 ? -8.327 7.641 -1.638 1.00 94.88 117 LYS A N 1
ATOM 948 C CA . LYS A 1 117 ? -8.702 8.777 -2.484 1.00 94.88 117 LYS A CA 1
ATOM 949 C C . LYS A 1 117 ? -8.456 10.096 -1.785 1.00 94.88 117 LYS A C 1
ATOM 951 O O . LYS A 1 117 ? -8.706 10.222 -0.598 1.00 94.88 117 LYS A O 1
ATOM 956 N N . THR A 1 118 ? -8.050 11.121 -2.519 1.00 90.00 118 THR A N 1
ATOM 957 C CA . THR A 1 118 ? -7.966 12.463 -1.937 1.00 90.00 118 THR A CA 1
ATOM 958 C C . THR A 1 118 ? -9.347 13.028 -1.628 1.00 90.00 118 THR A C 1
ATOM 960 O O . THR A 1 118 ? -10.253 13.002 -2.459 1.00 90.00 118 THR A O 1
ATOM 963 N N . SER A 1 119 ? -9.471 13.652 -0.459 1.00 85.31 119 SER A N 1
ATOM 964 C CA . SER A 1 119 ? -10.561 14.573 -0.155 1.00 85.31 119 SER A CA 1
ATOM 965 C C . SER A 1 119 ? -10.017 15.761 0.625 1.00 85.31 119 SER A C 1
ATOM 967 O O . SER A 1 119 ? -9.773 15.649 1.819 1.00 85.31 119 SER A O 1
ATOM 969 N N . THR A 1 120 ? -9.873 16.921 -0.019 1.00 71.50 120 THR A N 1
ATOM 970 C CA . THR A 1 120 ? -9.317 18.138 0.610 1.00 71.50 120 THR A CA 1
ATOM 971 C C . THR A 1 120 ? -10.156 18.676 1.774 1.00 71.50 120 THR A C 1
ATOM 973 O O . THR A 1 120 ? -9.682 19.510 2.535 1.00 71.50 120 THR A O 1
ATOM 976 N N . ARG A 1 121 ? -11.400 18.205 1.938 1.00 76.12 121 ARG A N 1
ATOM 977 C CA . ARG A 1 121 ? -12.251 18.525 3.098 1.00 76.12 121 ARG A CA 1
ATOM 978 C C . ARG A 1 121 ? -12.121 17.523 4.246 1.00 76.12 121 ARG A C 1
ATOM 980 O O . ARG A 1 121 ? -12.406 17.886 5.379 1.00 76.12 121 ARG A O 1
ATOM 987 N N . LYS A 1 122 ? -11.772 16.268 3.949 1.00 76.12 122 LYS A N 1
ATOM 988 C CA . LYS A 1 122 ? -11.788 15.152 4.914 1.00 76.12 122 LYS A CA 1
ATOM 989 C C . LYS A 1 122 ? -10.388 14.679 5.308 1.00 76.12 122 LYS A C 1
ATOM 991 O O . LYS A 1 122 ? -10.244 13.973 6.300 1.00 76.12 122 LYS A O 1
ATOM 996 N N . SER A 1 123 ? -9.363 15.038 4.541 1.00 70.25 123 SER A N 1
ATOM 997 C CA . SER A 1 123 ? -7.977 14.677 4.809 1.00 70.25 123 SER A CA 1
ATOM 998 C C . SER A 1 123 ? -7.380 15.489 5.958 1.00 70.25 123 SER A C 1
ATOM 1000 O O . SER A 1 123 ? -7.859 16.568 6.320 1.00 70.25 123 SER A O 1
ATOM 1002 N N . LEU A 1 124 ? -6.302 14.961 6.541 1.00 67.88 124 LEU A N 1
ATOM 1003 C CA . LEU A 1 124 ? -5.479 15.695 7.498 1.00 67.88 124 LEU A CA 1
ATOM 1004 C C . LEU A 1 124 ? -4.975 16.990 6.853 1.00 67.88 124 LEU A C 1
ATOM 1006 O O . LEU A 1 124 ? -4.273 16.946 5.847 1.00 67.88 124 LEU A O 1
ATOM 1010 N N . GLU A 1 125 ? -5.357 18.133 7.427 1.00 72.62 125 GLU A N 1
ATOM 1011 C CA . GLU A 1 125 ? -4.892 19.469 7.020 1.00 72.62 125 GLU A CA 1
ATOM 1012 C C . GLU A 1 125 ? -5.138 19.809 5.536 1.00 72.62 125 GLU A C 1
ATOM 1014 O O . GLU A 1 125 ? -4.396 20.579 4.932 1.00 72.62 125 GLU A O 1
ATOM 1019 N N . GLY A 1 126 ? -6.163 19.213 4.917 1.00 77.38 126 GLY A N 1
ATOM 1020 C CA . GLY A 1 126 ? -6.475 19.432 3.500 1.00 77.38 126 GLY A CA 1
ATOM 1021 C C . GLY A 1 126 ? -5.446 18.844 2.529 1.00 77.38 126 GLY A C 1
ATOM 1022 O O . GLY A 1 126 ? -5.461 19.168 1.339 1.00 77.38 126 GLY A O 1
ATOM 1023 N N . ARG A 1 127 ? -4.563 17.964 3.017 1.00 83.81 127 ARG A N 1
ATOM 1024 C CA . ARG A 1 127 ? -3.528 17.296 2.222 1.00 83.81 127 ARG A CA 1
ATOM 1025 C C . ARG A 1 127 ? -4.139 16.320 1.217 1.00 83.81 127 ARG A C 1
ATOM 1027 O O . ARG A 1 127 ? -5.271 15.857 1.362 1.00 83.81 127 ARG A O 1
ATOM 1034 N N . LYS A 1 128 ? -3.389 16.006 0.170 1.00 90.38 128 LYS A N 1
ATOM 1035 C CA . LYS A 1 128 ? -3.748 14.954 -0.779 1.00 90.38 128 LYS A CA 1
ATOM 1036 C C . LYS A 1 128 ? -3.229 13.603 -0.279 1.00 90.38 128 LYS A C 1
ATOM 1038 O O . LYS A 1 128 ? -2.428 13.545 0.650 1.00 90.38 128 LYS A O 1
ATOM 1043 N N . SER A 1 129 ? -3.711 12.528 -0.892 1.00 93.94 129 SER A N 1
ATOM 1044 C CA . SER A 1 129 ? -3.359 11.165 -0.501 1.00 93.94 129 SER A CA 1
ATOM 1045 C C . SER A 1 129 ? -1.858 10.873 -0.603 1.00 93.94 129 SER A C 1
ATOM 1047 O O . SER A 1 129 ? -1.182 11.283 -1.549 1.00 93.94 129 SER A O 1
ATOM 1049 N N . ARG A 1 130 ? -1.382 10.115 0.387 1.00 95.75 130 ARG A N 1
ATOM 1050 C CA . ARG A 1 130 ? -0.024 9.579 0.526 1.00 95.75 130 ARG A CA 1
ATOM 1051 C C . ARG A 1 130 ? 0.095 8.110 0.083 1.00 95.75 130 ARG A C 1
ATOM 1053 O O . ARG A 1 130 ? 1.155 7.516 0.243 1.00 95.75 130 ARG A O 1
ATOM 1060 N N . GLY A 1 131 ? -0.961 7.535 -0.496 1.00 97.38 131 GLY A N 1
ATOM 1061 C CA . GLY A 1 131 ? -0.941 6.179 -1.049 1.00 97.38 131 GLY A CA 1
ATOM 1062 C C . GLY A 1 131 ? -0.962 5.066 0.003 1.00 97.38 131 GLY A C 1
ATOM 1063 O O . GLY A 1 131 ? -1.466 5.237 1.116 1.00 97.38 131 GLY A O 1
ATOM 1064 N N . CYS A 1 132 ? -0.460 3.899 -0.387 1.00 98.69 132 CYS A N 1
ATOM 1065 C CA . CYS A 1 132 ? -0.396 2.688 0.422 1.00 98.69 132 CYS A CA 1
ATOM 1066 C C . CYS A 1 132 ? 1.064 2.313 0.670 1.00 98.69 132 CYS A C 1
ATOM 1068 O O . CYS A 1 132 ? 1.806 2.116 -0.290 1.00 98.69 132 CYS A O 1
ATOM 1070 N N . HIS A 1 133 ? 1.455 2.171 1.936 1.00 98.38 133 HIS A N 1
ATOM 1071 C CA . HIS A 1 133 ? 2.815 1.789 2.312 1.00 98.38 133 HIS A CA 1
ATOM 1072 C C . HIS A 1 133 ? 2.815 0.529 3.176 1.00 98.38 133 HIS A C 1
ATOM 1074 O O . HIS A 1 133 ? 2.438 0.553 4.347 1.00 98.38 133 HIS A O 1
ATOM 1080 N N . ILE A 1 134 ? 3.220 -0.590 2.586 1.00 98.62 134 ILE A N 1
ATOM 1081 C CA . ILE A 1 134 ? 3.418 -1.856 3.287 1.00 98.62 134 ILE A CA 1
ATOM 1082 C C . ILE A 1 134 ? 4.890 -1.908 3.662 1.00 98.62 134 ILE A C 1
ATOM 1084 O O . ILE A 1 134 ? 5.743 -2.162 2.818 1.00 98.62 134 ILE A O 1
ATOM 1088 N N . TYR A 1 135 ? 5.184 -1.595 4.916 1.00 97.12 135 TYR A N 1
ATOM 1089 C CA . TYR A 1 135 ? 6.537 -1.301 5.350 1.00 97.1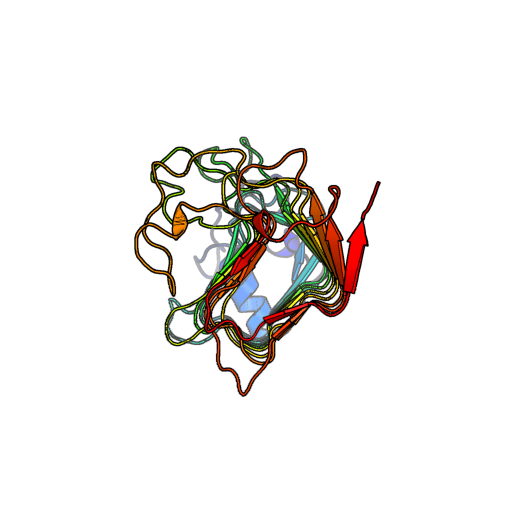2 135 TYR A CA 1
ATOM 1090 C C . TYR A 1 135 ? 7.178 -2.460 6.122 1.00 97.12 135 TYR A C 1
ATOM 1092 O O . TYR A 1 135 ? 6.540 -3.473 6.440 1.00 97.12 135 TYR A O 1
ATOM 1100 N N . LYS A 1 136 ? 8.461 -2.270 6.434 1.00 95.81 136 LYS A N 1
ATOM 1101 C CA . LYS A 1 136 ? 9.358 -3.134 7.204 1.00 95.81 136 LYS A CA 1
ATOM 1102 C C . LYS A 1 136 ? 8.657 -4.038 8.224 1.00 95.81 136 LYS A C 1
ATOM 1104 O O . LYS A 1 136 ? 7.863 -3.592 9.056 1.00 95.81 136 LYS A O 1
ATOM 1109 N N . GLY A 1 137 ? 9.008 -5.322 8.188 1.00 96.75 137 GLY A N 1
ATOM 1110 C CA . GLY A 1 137 ? 8.539 -6.330 9.136 1.00 96.75 137 GLY A CA 1
ATOM 1111 C C . GLY A 1 137 ? 7.071 -6.731 8.971 1.00 96.75 137 GLY A C 1
ATOM 1112 O O . GLY A 1 137 ? 6.555 -7.448 9.830 1.00 96.75 137 GLY A O 1
ATOM 1113 N N . THR A 1 138 ? 6.392 -6.271 7.913 1.00 98.50 138 THR A N 1
ATOM 1114 C CA . THR A 1 138 ? 5.061 -6.771 7.549 1.00 98.50 138 THR A CA 1
ATOM 1115 C C . THR A 1 138 ? 5.167 -8.163 6.927 1.00 98.50 138 THR A C 1
ATOM 1117 O O . THR A 1 138 ? 5.964 -8.391 6.018 1.00 98.50 138 THR A O 1
ATOM 1120 N N . ASN A 1 139 ? 4.351 -9.088 7.415 1.00 98.69 139 ASN A N 1
ATOM 1121 C CA . ASN A 1 139 ? 4.332 -10.484 7.007 1.00 98.69 139 ASN A CA 1
ATOM 1122 C C . ASN A 1 139 ? 2.882 -10.964 6.827 1.00 98.69 139 ASN A C 1
ATOM 1124 O O . ASN A 1 139 ? 1.999 -10.493 7.538 1.00 98.69 139 ASN A O 1
ATOM 1128 N N . ASN A 1 140 ? 2.614 -11.888 5.900 1.00 98.88 140 ASN A N 1
ATOM 1129 C CA . ASN A 1 140 ? 1.275 -12.470 5.693 1.00 98.88 140 ASN A CA 1
ATOM 1130 C C . ASN A 1 140 ? 0.145 -11.419 5.621 1.00 98.88 140 ASN A C 1
ATOM 1132 O O . ASN A 1 140 ? -0.824 -11.467 6.387 1.00 98.88 140 ASN A O 1
ATOM 1136 N N . LEU A 1 141 ? 0.283 -10.438 4.729 1.00 98.88 141 LEU A N 1
ATOM 1137 C CA . LEU A 1 141 ? -0.758 -9.442 4.477 1.00 98.88 141 LEU A CA 1
ATOM 1138 C C . LEU A 1 141 ? -1.452 -9.766 3.157 1.00 98.88 141 LEU A C 1
ATOM 1140 O O . LEU A 1 141 ? -0.794 -9.892 2.127 1.00 98.88 141 LEU A O 1
ATOM 1144 N N . HIS A 1 142 ? -2.780 -9.862 3.172 1.00 98.94 142 HIS A N 1
ATOM 1145 C CA . HIS A 1 142 ? -3.595 -10.114 1.985 1.00 98.94 142 HIS A CA 1
ATOM 1146 C C . HIS A 1 142 ? -4.605 -8.987 1.762 1.00 98.94 142 HIS A C 1
ATOM 1148 O O . HIS A 1 142 ? -5.404 -8.686 2.647 1.00 98.94 142 HIS A O 1
ATOM 1154 N N . ILE A 1 143 ? -4.581 -8.372 0.577 1.00 98.94 143 ILE A N 1
ATOM 1155 C CA . ILE A 1 143 ? -5.595 -7.414 0.119 1.00 98.94 143 ILE A CA 1
ATOM 1156 C C . ILE A 1 143 ? -6.324 -8.004 -1.094 1.00 98.94 143 ILE A C 1
ATOM 1158 O O . ILE A 1 143 ? -5.698 -8.234 -2.127 1.00 98.94 143 ILE A O 1
ATOM 1162 N N . ASN A 1 144 ? -7.641 -8.212 -1.022 1.00 98.94 144 ASN A N 1
ATOM 1163 C CA . ASN A 1 144 ? -8.387 -8.702 -2.190 1.00 98.94 144 ASN A CA 1
ATOM 1164 C C . ASN A 1 144 ? -8.505 -7.595 -3.252 1.00 98.94 144 ASN A C 1
ATOM 1166 O O . ASN A 1 144 ? -8.249 -7.821 -4.429 1.00 98.94 144 ASN A O 1
ATOM 1170 N N . TYR A 1 145 ? -8.852 -6.373 -2.850 1.00 98.94 145 TYR A N 1
ATOM 1171 C CA . TYR A 1 145 ? -8.978 -5.252 -3.779 1.00 98.94 145 TYR A CA 1
ATOM 1172 C C . TYR A 1 145 ? -8.359 -3.970 -3.220 1.00 98.94 145 TYR A C 1
ATOM 1174 O O . TYR A 1 145 ? -8.789 -3.453 -2.186 1.00 98.94 145 TYR A O 1
ATOM 1182 N N . LEU A 1 146 ? -7.375 -3.427 -3.935 1.00 98.94 146 LEU A N 1
ATOM 1183 C CA . LEU A 1 146 ? -6.718 -2.157 -3.652 1.00 98.94 146 LEU A CA 1
ATOM 1184 C C . LEU A 1 146 ? -6.941 -1.186 -4.812 1.00 98.94 146 LEU A C 1
ATOM 1186 O O . LEU A 1 146 ? -6.509 -1.432 -5.934 1.00 98.94 146 LEU A O 1
ATOM 1190 N N . LYS A 1 147 ? -7.542 -0.029 -4.536 1.00 98.88 147 LYS A N 1
ATOM 1191 C CA . LYS A 1 147 ? -7.612 1.078 -5.495 1.00 98.88 147 LYS A CA 1
ATOM 1192 C C . LYS A 1 147 ? -7.019 2.346 -4.911 1.00 98.88 147 LYS A C 1
ATOM 1194 O O . LYS A 1 147 ? -7.502 2.849 -3.899 1.00 98.88 147 LYS A O 1
ATOM 1199 N N . ILE A 1 148 ? -6.033 2.908 -5.598 1.00 98.81 148 ILE A N 1
ATOM 1200 C CA . ILE A 1 148 ? -5.394 4.173 -5.236 1.00 98.81 148 ILE A CA 1
ATOM 1201 C C . ILE A 1 148 ? -5.721 5.179 -6.330 1.00 98.81 148 ILE A C 1
ATOM 1203 O O . ILE A 1 148 ? -5.251 5.071 -7.461 1.00 98.81 148 ILE A O 1
ATOM 1207 N N . GLN A 1 149 ? -6.591 6.138 -6.007 1.00 98.25 149 GLN A N 1
ATOM 1208 C CA . GLN A 1 149 ? -7.058 7.122 -6.984 1.00 98.25 149 GLN A CA 1
ATOM 1209 C C . GLN A 1 149 ? -5.980 8.144 -7.334 1.00 98.25 149 GLN A C 1
ATOM 1211 O O . GLN A 1 149 ? -5.930 8.620 -8.463 1.00 98.25 149 GLN A O 1
ATOM 1216 N N . ASN A 1 150 ? -5.144 8.506 -6.364 1.00 93.69 150 ASN A N 1
ATOM 1217 C CA . ASN A 1 150 ? -4.029 9.401 -6.600 1.00 93.69 150 ASN A CA 1
ATOM 1218 C C . ASN A 1 150 ? -2.972 9.287 -5.493 1.00 93.69 150 ASN A C 1
ATOM 1220 O O . ASN A 1 150 ? -3.322 9.114 -4.329 1.00 93.69 150 ASN A O 1
ATOM 1224 N N . LEU A 1 151 ? -1.705 9.479 -5.852 1.00 96.25 151 LEU A N 1
ATOM 1225 C CA . LEU A 1 151 ? -0.612 9.822 -4.937 1.00 96.25 151 LEU A CA 1
ATOM 1226 C C . LEU A 1 151 ? -0.171 11.255 -5.218 1.00 96.25 151 LEU A C 1
ATOM 1228 O O . LEU A 1 151 ? -0.008 11.608 -6.383 1.00 96.25 151 LEU A O 1
ATOM 1232 N N . ALA A 1 152 ? 0.047 12.059 -4.180 1.00 95.38 152 ALA A N 1
ATOM 1233 C CA . ALA A 1 152 ? 0.515 13.430 -4.337 1.00 95.38 152 ALA A CA 1
ATOM 1234 C C . ALA A 1 152 ? 2.010 13.634 -4.061 1.00 95.38 152 ALA A C 1
ATOM 1236 O O . ALA A 1 152 ? 2.662 12.873 -3.351 1.00 95.38 152 ALA A O 1
ATOM 1237 N N . SER A 1 153 ? 2.518 14.730 -4.616 1.00 95.56 153 SER A N 1
ATOM 1238 C CA . SER A 1 153 ? 3.861 15.274 -4.444 1.00 95.56 153 SER A CA 1
ATOM 1239 C C . SER A 1 153 ? 3.807 16.805 -4.276 1.00 95.56 153 SER A C 1
ATOM 1241 O O . SER A 1 153 ? 2.734 17.391 -4.120 1.00 95.56 153 SER A O 1
ATOM 1243 N N . GLY A 1 154 ? 4.966 17.472 -4.325 1.00 92.88 154 GLY A N 1
ATOM 1244 C CA . GLY A 1 154 ? 5.045 18.937 -4.432 1.00 92.88 154 GLY A CA 1
ATOM 1245 C C . GLY A 1 154 ? 5.371 19.692 -3.143 1.00 92.88 154 GLY A C 1
ATOM 1246 O O . GLY A 1 154 ? 5.414 20.917 -3.169 1.00 92.88 154 GLY A O 1
ATOM 1247 N N . SER A 1 155 ? 5.632 18.992 -2.039 1.00 93.56 155 SER A N 1
ATOM 1248 C CA . SER A 1 155 ? 6.173 19.581 -0.808 1.00 93.56 155 SER A CA 1
ATOM 1249 C C . SER A 1 155 ? 6.924 18.541 0.028 1.00 93.56 155 SER A C 1
ATOM 1251 O O . SER A 1 155 ? 6.808 17.339 -0.221 1.00 93.56 155 SER A O 1
ATOM 1253 N N . GLU A 1 156 ? 7.662 19.002 1.040 1.00 93.81 156 GLU A N 1
ATOM 1254 C CA . GLU A 1 156 ? 8.416 18.164 1.992 1.00 93.81 156 GLU A CA 1
ATOM 1255 C C . GLU A 1 156 ? 7.529 17.178 2.766 1.00 93.81 156 GLU A C 1
ATOM 1257 O O . GLU A 1 156 ? 7.961 16.086 3.106 1.00 93.81 156 GLU A O 1
ATOM 1262 N N . VAL A 1 157 ? 6.243 17.492 2.964 1.00 91.81 157 VAL A N 1
ATOM 1263 C CA . VAL A 1 157 ? 5.275 16.564 3.586 1.00 91.81 157 VAL A CA 1
ATOM 1264 C C . VAL A 1 157 ? 5.151 15.239 2.827 1.00 91.81 157 VAL A C 1
ATOM 1266 O O . VAL A 1 157 ? 4.769 14.234 3.426 1.00 91.81 157 VAL A O 1
ATOM 1269 N N . TYR A 1 158 ? 5.464 15.241 1.530 1.00 94.56 158 TYR A N 1
ATOM 1270 C CA . TYR A 1 158 ? 5.441 14.056 0.680 1.00 94.56 158 TYR A CA 1
ATOM 1271 C C . TYR A 1 158 ? 6.837 13.490 0.429 1.00 94.56 158 TYR A C 1
ATOM 1273 O O . TYR A 1 158 ? 6.994 12.680 -0.477 1.00 94.56 158 TYR A O 1
ATOM 1281 N N . GLU A 1 159 ? 7.886 13.923 1.133 1.00 95.12 15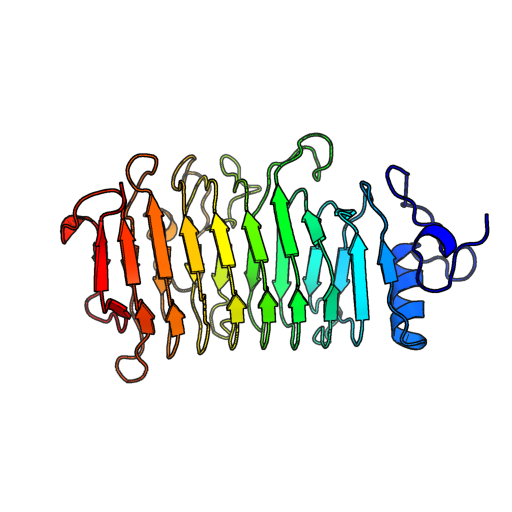9 GLU A N 1
ATOM 1282 C CA . GLU A 1 159 ? 9.262 13.562 0.769 1.00 95.12 159 GLU A CA 1
ATOM 1283 C C . GLU A 1 159 ? 9.478 12.045 0.688 1.00 95.12 159 GLU A C 1
ATOM 1285 O O . GLU A 1 159 ? 10.013 11.567 -0.311 1.00 95.12 159 GLU A O 1
ATOM 1290 N N . ASN A 1 160 ? 8.890 11.303 1.631 1.00 93.81 160 ASN A N 1
ATOM 1291 C CA . ASN A 1 160 ? 9.000 9.848 1.766 1.00 93.81 160 ASN A CA 1
ATOM 1292 C C . ASN A 1 160 ? 7.902 9.061 1.020 1.00 93.81 160 ASN A C 1
ATOM 1294 O O . ASN A 1 160 ? 7.737 7.869 1.241 1.00 93.81 160 ASN A O 1
ATOM 1298 N N . ASN A 1 161 ? 7.092 9.713 0.181 1.00 94.75 161 ASN A N 1
ATOM 1299 C CA . ASN A 1 161 ? 6.031 9.051 -0.580 1.00 94.75 161 ASN A CA 1
ATOM 1300 C C . ASN A 1 161 ? 6.513 8.662 -1.978 1.00 94.75 161 ASN A C 1
ATOM 1302 O O . ASN A 1 161 ? 6.240 9.378 -2.936 1.00 94.75 161 ASN A O 1
ATOM 1306 N N . HIS A 1 162 ? 7.282 7.588 -2.128 1.00 96.69 162 HIS A N 1
ATOM 1307 C CA . HIS A 1 162 ? 7.955 7.294 -3.403 1.00 96.69 162 HIS A CA 1
ATOM 1308 C C . HIS A 1 162 ? 7.041 6.712 -4.490 1.00 96.69 162 HIS A C 1
ATOM 1310 O O . HIS A 1 162 ? 7.202 7.051 -5.662 1.00 96.69 162 HIS A O 1
ATOM 1316 N N . ALA A 1 163 ? 6.047 5.907 -4.115 1.00 98.25 163 ALA A N 1
ATOM 1317 C CA . ALA A 1 163 ? 5.124 5.248 -5.039 1.00 98.25 163 ALA A CA 1
ATOM 1318 C C . ALA A 1 163 ? 3.676 5.293 -4.534 1.00 98.25 163 ALA A C 1
ATOM 1320 O O . ALA A 1 163 ? 3.434 5.523 -3.349 1.00 98.25 163 ALA A O 1
ATOM 1321 N N . ALA A 1 164 ? 2.699 5.081 -5.426 1.00 98.62 164 ALA A N 1
ATOM 1322 C CA . ALA A 1 164 ? 1.297 5.020 -5.012 1.00 98.62 164 ALA A CA 1
ATOM 1323 C C . ALA A 1 164 ? 1.055 3.780 -4.147 1.00 98.62 164 ALA A C 1
ATOM 1325 O O . ALA A 1 164 ? 0.427 3.888 -3.095 1.00 98.62 164 ALA A O 1
ATOM 1326 N N . LEU A 1 165 ? 1.617 2.642 -4.554 1.00 98.81 165 LEU A N 1
ATOM 1327 C CA . LEU A 1 165 ? 1.819 1.470 -3.709 1.00 98.81 165 LEU A CA 1
ATOM 1328 C C . LEU A 1 165 ? 3.322 1.266 -3.496 1.00 98.81 165 LEU A C 1
ATOM 1330 O O . LEU A 1 165 ? 4.041 0.968 -4.445 1.00 98.81 165 LEU A O 1
ATOM 1334 N N . ALA A 1 166 ? 3.778 1.416 -2.258 1.00 98.38 166 ALA A N 1
ATOM 1335 C CA . ALA A 1 166 ? 5.140 1.108 -1.843 1.00 98.38 166 ALA A CA 1
ATOM 1336 C C . ALA A 1 166 ? 5.136 -0.133 -0.944 1.00 98.38 166 ALA A C 1
ATOM 1338 O O . ALA A 1 166 ? 4.370 -0.201 0.022 1.00 98.38 166 ALA A O 1
ATOM 1339 N N . ILE A 1 167 ? 5.978 -1.108 -1.269 1.00 98.31 167 ILE A N 1
ATOM 1340 C CA . ILE A 1 167 ? 6.233 -2.305 -0.468 1.00 98.31 167 ILE A CA 1
ATOM 1341 C C . ILE A 1 167 ? 7.744 -2.384 -0.265 1.00 98.31 167 ILE A C 1
ATOM 1343 O O . ILE A 1 167 ? 8.456 -2.831 -1.158 1.00 98.31 167 ILE A O 1
ATOM 1347 N N . ASP A 1 168 ? 8.236 -1.908 0.873 1.00 96.44 168 ASP A N 1
ATOM 1348 C CA . ASP A 1 168 ? 9.672 -1.804 1.145 1.00 96.44 168 ASP A CA 1
ATOM 1349 C C . ASP A 1 168 ? 9.980 -1.888 2.648 1.00 96.44 168 ASP A C 1
ATOM 1351 O O . ASP A 1 168 ? 9.079 -1.924 3.488 1.00 96.44 168 ASP A O 1
ATOM 1355 N N . GLY A 1 169 ? 11.254 -2.007 3.017 1.00 91.00 169 GLY A N 1
ATOM 1356 C CA . GLY A 1 169 ? 11.638 -2.104 4.422 1.00 91.00 169 GLY A CA 1
ATOM 1357 C C . GLY A 1 169 ? 13.051 -2.616 4.645 1.00 91.00 169 GLY A C 1
ATOM 1358 O O . GLY A 1 169 ? 13.210 -3.646 5.299 1.00 91.00 169 GLY A O 1
ATOM 1359 N N . LEU A 1 170 ? 14.052 -1.894 4.131 1.00 86.69 170 LEU A N 1
ATOM 1360 C CA . LEU A 1 170 ? 15.487 -2.210 4.159 1.00 86.69 170 LEU A CA 1
ATOM 1361 C C . LEU A 1 170 ? 15.882 -3.149 5.320 1.00 86.69 170 LEU A C 1
ATOM 1363 O O . LEU A 1 170 ? 15.688 -2.823 6.497 1.00 86.69 170 LEU A O 1
ATOM 1367 N N . ARG A 1 171 ? 16.508 -4.286 4.978 1.00 88.44 171 ARG A N 1
ATOM 1368 C CA . ARG A 1 171 ? 16.929 -5.415 5.852 1.00 88.44 171 ARG A CA 1
ATOM 1369 C C . ARG A 1 171 ? 15.821 -6.338 6.358 1.00 88.44 171 ARG A C 1
ATOM 1371 O O . ARG A 1 171 ? 16.102 -7.504 6.600 1.00 88.44 171 ARG A O 1
ATOM 1378 N N . GLU A 1 172 ? 14.597 -5.859 6.527 1.00 93.69 172 GLU A N 1
ATOM 1379 C CA . GLU A 1 172 ? 13.459 -6.673 6.978 1.00 93.69 172 GLU A CA 1
ATOM 1380 C C . GLU A 1 172 ? 12.273 -6.419 6.051 1.00 93.69 172 GLU A C 1
ATOM 1382 O O . GLU A 1 172 ? 11.190 -6.000 6.475 1.00 93.69 172 GLU A O 1
ATOM 1387 N N . ASN A 1 173 ? 12.534 -6.622 4.758 1.00 95.94 173 ASN A N 1
ATOM 1388 C CA . ASN A 1 173 ? 11.577 -6.350 3.703 1.00 95.94 173 ASN A CA 1
ATOM 1389 C C . ASN A 1 173 ? 10.289 -7.164 3.900 1.00 95.94 173 ASN A C 1
ATOM 1391 O O . ASN A 1 173 ? 10.345 -8.280 4.430 1.00 95.94 173 ASN A O 1
ATOM 1395 N N . PRO A 1 174 ? 9.132 -6.628 3.477 1.00 97.88 174 PRO A N 1
ATOM 1396 C CA . PRO A 1 174 ? 7.868 -7.340 3.570 1.00 97.88 174 PRO A CA 1
ATOM 1397 C C . PRO A 1 174 ? 7.910 -8.705 2.874 1.00 97.88 174 PRO A C 1
ATOM 1399 O O . PRO A 1 174 ? 8.495 -8.854 1.796 1.00 97.88 174 PRO A O 1
ATOM 1402 N N . THR A 1 175 ? 7.268 -9.700 3.486 1.00 98.56 175 THR A N 1
ATOM 1403 C CA . THR A 1 175 ? 7.192 -11.065 2.940 1.00 98.56 175 THR A CA 1
ATOM 1404 C C . THR A 1 175 ? 5.773 -11.610 2.975 1.00 98.56 175 THR A C 1
ATOM 1406 O O . THR A 1 175 ? 4.962 -11.206 3.811 1.00 98.56 175 THR A O 1
ATOM 1409 N N . TYR A 1 176 ? 5.463 -12.520 2.049 1.00 98.81 176 TYR A N 1
ATOM 1410 C CA . TYR A 1 176 ? 4.131 -13.120 1.918 1.00 98.81 176 TYR A CA 1
ATOM 1411 C C . TYR A 1 176 ? 3.008 -12.079 1.780 1.00 98.81 176 TYR A C 1
ATOM 1413 O O . TYR A 1 176 ? 1.921 -12.218 2.348 1.00 98.81 176 TYR A O 1
ATOM 1421 N N . ILE A 1 177 ? 3.275 -11.009 1.032 1.00 98.88 177 ILE A N 1
ATOM 1422 C CA . ILE A 1 177 ? 2.282 -9.991 0.702 1.00 98.88 177 ILE A CA 1
ATOM 1423 C C . ILE A 1 177 ? 1.512 -10.443 -0.534 1.00 98.88 177 ILE A C 1
ATOM 1425 O O . ILE A 1 177 ? 2.103 -10.643 -1.591 1.00 98.88 177 ILE A O 1
ATOM 1429 N N . THR A 1 178 ? 0.196 -10.594 -0.416 1.00 98.94 178 THR A N 1
ATOM 1430 C CA . THR A 1 178 ? -0.687 -10.967 -1.527 1.00 98.94 178 THR A CA 1
ATOM 1431 C C . THR A 1 178 ? -1.653 -9.831 -1.837 1.00 98.94 178 THR A C 1
ATOM 1433 O O . THR A 1 178 ? -2.337 -9.335 -0.944 1.00 98.94 178 THR A O 1
ATOM 1436 N N . ILE A 1 179 ? -1.750 -9.434 -3.105 1.00 98.94 179 ILE A N 1
ATOM 1437 C CA . ILE A 1 179 ? -2.782 -8.509 -3.581 1.00 98.94 179 ILE A CA 1
ATOM 1438 C C . ILE A 1 179 ? -3.489 -9.133 -4.784 1.00 98.94 179 ILE A C 1
ATOM 1440 O O . ILE A 1 179 ? -2.851 -9.409 -5.800 1.00 98.94 179 ILE A O 1
ATOM 1444 N N . ASP A 1 180 ? -4.798 -9.375 -4.692 1.00 98.94 180 ASP A N 1
ATOM 1445 C CA . ASP A 1 180 ? -5.516 -10.016 -5.802 1.00 98.94 180 ASP A CA 1
ATOM 1446 C C . ASP A 1 180 ? -5.743 -9.030 -6.955 1.00 98.94 180 ASP A C 1
ATOM 1448 O O . ASP A 1 180 ? -5.427 -9.337 -8.102 1.00 98.94 180 ASP A O 1
ATOM 1452 N N . GLU A 1 181 ? -6.218 -7.819 -6.669 1.00 98.94 181 GLU A N 1
ATOM 1453 C CA . GLU A 1 181 ? -6.309 -6.750 -7.664 1.00 98.94 181 GLU A CA 1
ATOM 1454 C C . GLU A 1 181 ? -5.834 -5.413 -7.086 1.00 98.94 181 GLU A C 1
ATOM 1456 O O . GLU A 1 181 ? -6.327 -4.950 -6.058 1.00 98.94 181 GLU A O 1
ATOM 1461 N N . ALA A 1 182 ? -4.884 -4.780 -7.772 1.00 98.94 182 ALA A N 1
ATOM 1462 C CA . ALA A 1 182 ? -4.393 -3.439 -7.497 1.00 98.94 182 ALA A CA 1
ATOM 1463 C C . ALA A 1 182 ? -4.639 -2.530 -8.708 1.00 98.94 182 ALA A C 1
ATOM 1465 O O . ALA A 1 182 ? -4.194 -2.827 -9.816 1.00 98.94 182 ALA A O 1
ATOM 1466 N N . ILE A 1 183 ? -5.309 -1.398 -8.490 1.00 98.94 183 ILE A N 1
ATOM 1467 C CA . ILE A 1 183 ? -5.537 -0.365 -9.504 1.00 98.94 183 ILE A CA 1
ATOM 1468 C C . ILE A 1 183 ? -4.932 0.951 -9.022 1.00 98.94 183 ILE A C 1
ATOM 1470 O O . ILE A 1 183 ? -5.394 1.542 -8.041 1.00 98.94 183 ILE A O 1
ATOM 1474 N N . ILE A 1 184 ? -3.931 1.432 -9.751 1.00 98.88 184 ILE A N 1
ATOM 1475 C CA . ILE A 1 184 ? -3.354 2.764 -9.595 1.00 98.88 184 ILE A CA 1
ATOM 1476 C C . ILE A 1 184 ? -3.942 3.650 -10.687 1.00 98.88 184 ILE A C 1
ATOM 1478 O O . ILE A 1 184 ? -3.590 3.529 -11.857 1.00 98.88 184 ILE A O 1
ATOM 1482 N N . GLU A 1 185 ? -4.857 4.541 -10.316 1.00 98.62 185 GLU A N 1
ATOM 1483 C CA . GLU A 1 185 ? -5.454 5.475 -11.278 1.00 98.62 185 GLU A CA 1
ATOM 1484 C C . GLU A 1 185 ? -4.457 6.570 -11.670 1.00 98.62 185 GLU A C 1
ATOM 1486 O O . GLU A 1 185 ? -4.313 6.904 -12.845 1.00 98.62 185 GLU A O 1
ATOM 1491 N N . SER A 1 186 ? -3.751 7.120 -10.680 1.00 98.12 186 SER A N 1
ATOM 1492 C CA . SER A 1 186 ? -2.751 8.160 -10.890 1.00 98.12 186 SER A CA 1
ATOM 1493 C C . SER A 1 186 ? -1.695 8.147 -9.798 1.00 98.12 186 SER A C 1
ATOM 1495 O O . SER A 1 186 ? -1.995 7.975 -8.617 1.00 98.12 186 SER A O 1
ATOM 1497 N N . SER A 1 187 ? -0.455 8.426 -10.178 1.00 98.38 187 SER A N 1
ATOM 1498 C CA . SER A 1 187 ? 0.621 8.719 -9.238 1.00 98.38 187 SER A CA 1
ATOM 1499 C C . SER A 1 187 ? 1.426 9.919 -9.698 1.00 98.38 187 SER A C 1
ATOM 1501 O O . SER A 1 187 ? 1.855 9.988 -10.849 1.00 98.38 187 SER A O 1
ATOM 1503 N N . ASP A 1 188 ? 1.676 10.856 -8.788 1.00 98.38 188 ASP A N 1
ATOM 1504 C CA . ASP A 1 188 ? 2.619 11.937 -9.041 1.00 98.38 188 ASP A CA 1
ATOM 1505 C C . ASP A 1 188 ? 4.063 11.429 -9.227 1.00 98.38 188 ASP A C 1
ATOM 1507 O O . ASP A 1 188 ? 4.878 12.119 -9.840 1.00 98.38 188 ASP A O 1
ATOM 1511 N N . ARG A 1 189 ? 4.379 10.240 -8.700 1.00 98.06 189 ARG A N 1
ATOM 1512 C CA . ARG A 1 189 ? 5.710 9.613 -8.698 1.00 98.06 189 ARG A CA 1
ATOM 1513 C C . ARG A 1 189 ? 5.616 8.205 -9.292 1.00 98.06 189 ARG A C 1
ATOM 1515 O O . ARG A 1 189 ? 4.917 8.039 -10.291 1.00 98.06 189 ARG A O 1
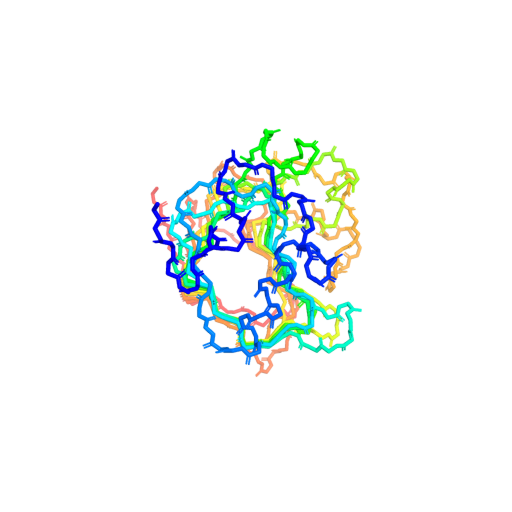ATOM 1522 N N . HIS A 1 190 ? 6.289 7.205 -8.722 1.00 98.56 190 HIS A N 1
ATOM 1523 C CA . HIS A 1 190 ? 6.187 5.831 -9.212 1.00 98.56 190 HIS A CA 1
ATOM 1524 C C . HIS A 1 190 ? 4.757 5.296 -9.055 1.00 98.56 190 HIS A C 1
ATOM 1526 O O . HIS A 1 190 ? 4.041 5.665 -8.116 1.00 98.56 190 HIS A O 1
ATOM 1532 N N . GLY A 1 191 ? 4.323 4.422 -9.961 1.00 98.62 191 GLY A N 1
ATOM 1533 C CA . GLY A 1 191 ? 3.055 3.709 -9.798 1.00 98.62 191 GLY A CA 1
ATOM 1534 C C . GLY A 1 191 ? 3.148 2.733 -8.625 1.00 98.62 191 GLY A C 1
ATOM 1535 O O . GLY A 1 191 ? 2.447 2.877 -7.623 1.00 98.62 191 GLY A O 1
ATOM 1536 N N . VAL A 1 192 ? 4.078 1.788 -8.727 1.00 98.81 192 VAL A N 1
ATOM 1537 C CA . VAL A 1 192 ? 4.361 0.766 -7.722 1.00 98.81 192 VAL A CA 1
ATOM 1538 C C . VAL A 1 192 ? 5.867 0.636 -7.522 1.00 98.81 192 VAL A C 1
ATOM 1540 O O . VAL A 1 192 ? 6.610 0.550 -8.498 1.00 98.81 192 VAL A O 1
ATOM 1543 N N . TYR A 1 193 ? 6.297 0.581 -6.265 1.00 98.50 193 TYR A N 1
ATOM 1544 C CA . TYR A 1 193 ? 7.642 0.173 -5.864 1.00 98.50 193 TYR A CA 1
ATOM 1545 C C . TYR A 1 193 ? 7.539 -1.044 -4.948 1.00 98.50 193 TYR A C 1
ATOM 1547 O O . TYR A 1 193 ? 6.739 -1.032 -4.009 1.00 98.50 193 TYR A O 1
ATOM 1555 N N . ILE A 1 194 ? 8.305 -2.097 -5.232 1.00 98.19 194 ILE A N 1
ATOM 1556 C CA . ILE A 1 194 ? 8.240 -3.346 -4.473 1.00 98.19 194 ILE A CA 1
ATOM 1557 C C . ILE A 1 194 ? 9.611 -3.986 -4.278 1.00 98.19 194 ILE A C 1
ATOM 1559 O O . ILE A 1 194 ? 10.369 -4.184 -5.229 1.00 98.19 194 ILE A O 1
ATOM 1563 N N . THR A 1 195 ? 9.860 -4.379 -3.030 1.00 97.44 195 THR A N 1
ATOM 1564 C CA . THR A 1 195 ? 10.958 -5.236 -2.590 1.00 97.44 195 THR A CA 1
ATOM 1565 C C . THR A 1 195 ? 10.441 -6.425 -1.778 1.00 97.44 195 THR A C 1
ATOM 1567 O O . THR A 1 195 ? 9.241 -6.558 -1.509 1.00 97.44 195 THR A O 1
ATOM 1570 N N . GLY A 1 196 ? 11.345 -7.330 -1.392 1.00 97.00 196 GLY A N 1
ATOM 1571 C CA . GLY A 1 196 ? 11.048 -8.407 -0.450 1.00 97.00 196 GLY A CA 1
ATOM 1572 C C . GLY A 1 196 ? 10.974 -9.784 -1.086 1.00 97.00 196 GLY A C 1
ATOM 1573 O O . GLY A 1 196 ? 11.676 -10.086 -2.050 1.00 97.00 196 GLY A O 1
ATOM 1574 N N . SER A 1 197 ? 10.216 -10.694 -0.483 1.00 97.88 197 SER A N 1
ATOM 1575 C CA . SER A 1 197 ? 10.187 -12.080 -0.956 1.00 97.88 197 SER A CA 1
ATOM 1576 C C . SER A 1 197 ? 8.832 -12.737 -0.814 1.00 97.88 197 SER A C 1
ATOM 1578 O O . SER A 1 197 ? 8.090 -12.438 0.118 1.00 97.88 197 SER A O 1
ATOM 1580 N N . GLN A 1 198 ? 8.541 -13.673 -1.720 1.00 98.62 198 GLN A N 1
ATOM 1581 C CA . GLN A 1 198 ? 7.296 -14.452 -1.712 1.00 98.62 198 GLN A CA 1
ATOM 1582 C C . GLN A 1 198 ? 6.044 -13.564 -1.777 1.00 98.62 198 GLN A C 1
ATOM 1584 O O . GLN A 1 198 ? 4.979 -13.921 -1.276 1.00 98.62 198 GLN A O 1
ATOM 1589 N N . ASN A 1 199 ? 6.182 -12.393 -2.398 1.00 98.69 199 ASN A N 1
ATOM 1590 C CA . ASN A 1 199 ? 5.087 -11.464 -2.616 1.00 98.69 199 ASN A CA 1
ATOM 1591 C C . ASN A 1 199 ? 4.397 -11.799 -3.941 1.00 98.69 199 ASN A C 1
ATOM 1593 O O . ASN A 1 199 ? 5.049 -12.161 -4.924 1.00 98.69 199 ASN A O 1
ATOM 1597 N N . SER A 1 200 ? 3.075 -11.667 -3.988 1.00 98.81 200 SER A N 1
ATOM 1598 C CA . SER A 1 200 ? 2.295 -11.921 -5.191 1.00 98.81 200 SER A CA 1
ATOM 1599 C C . SER A 1 200 ? 1.260 -10.837 -5.451 1.00 98.81 200 SER A C 1
ATOM 1601 O O . SER A 1 200 ? 0.498 -10.463 -4.562 1.00 98.81 200 SER A O 1
ATOM 1603 N N . ILE A 1 201 ? 1.205 -10.360 -6.695 1.00 98.88 201 ILE A N 1
ATOM 1604 C CA . ILE A 1 201 ? 0.124 -9.499 -7.176 1.00 98.88 201 ILE A CA 1
ATOM 1605 C C . ILE A 1 201 ? -0.535 -10.189 -8.368 1.00 98.88 201 ILE A C 1
ATOM 1607 O O . ILE A 1 201 ? 0.092 -10.356 -9.413 1.00 98.88 201 ILE A O 1
ATOM 1611 N N . LYS A 1 202 ? -1.794 -10.616 -8.233 1.00 98.88 202 LYS A N 1
ATOM 1612 C CA . LYS A 1 202 ? -2.456 -11.351 -9.322 1.00 98.88 202 LYS A CA 1
ATOM 1613 C C . LYS A 1 202 ? -2.782 -10.409 -10.476 1.00 98.88 202 LYS A C 1
ATOM 1615 O O . LYS A 1 202 ? -2.418 -10.681 -11.612 1.00 98.88 202 LYS A O 1
ATOM 1620 N N . LYS A 1 203 ? -3.404 -9.266 -10.203 1.00 98.94 203 LYS A N 1
ATOM 1621 C CA . LYS A 1 203 ? -3.686 -8.264 -11.230 1.00 98.94 203 LYS A CA 1
ATOM 1622 C C . LYS A 1 203 ? -3.245 -6.885 -10.778 1.00 98.94 203 LYS A C 1
ATOM 1624 O O . LYS A 1 203 ? -3.730 -6.373 -9.774 1.00 98.94 203 LYS A O 1
ATOM 1629 N N . LEU A 1 204 ? -2.354 -6.271 -11.541 1.00 98.94 204 LEU A N 1
ATOM 1630 C CA . LEU A 1 204 ? -1.901 -4.903 -11.345 1.00 98.94 204 LEU A CA 1
ATOM 1631 C C . LEU A 1 204 ? -2.252 -4.079 -12.578 1.00 98.94 204 LEU A C 1
ATOM 1633 O O . LEU A 1 204 ? -1.801 -4.397 -13.672 1.00 98.94 204 LEU A O 1
ATOM 1637 N N . LYS A 1 205 ? -3.013 -3.001 -12.401 1.00 98.88 205 LYS A N 1
ATOM 1638 C CA . LYS A 1 205 ? -3.284 -2.015 -13.447 1.00 98.88 205 LYS A CA 1
ATOM 1639 C C . LYS A 1 205 ? -2.797 -0.638 -13.020 1.00 98.88 205 LYS A C 1
ATOM 1641 O O . LYS A 1 205 ? -3.162 -0.158 -11.948 1.00 98.88 205 LYS A O 1
ATOM 1646 N N . ILE A 1 206 ? -2.003 0.005 -13.867 1.00 98.81 206 ILE A N 1
ATOM 1647 C CA . ILE A 1 206 ? -1.452 1.341 -13.639 1.00 98.81 206 ILE A CA 1
ATOM 1648 C C . ILE A 1 206 ? -1.871 2.230 -14.807 1.00 98.81 206 ILE A C 1
ATOM 1650 O O . ILE A 1 206 ? -1.347 2.095 -15.908 1.00 98.81 206 ILE A O 1
ATOM 1654 N N . ASN A 1 207 ? -2.809 3.144 -14.558 1.00 98.50 207 ASN A N 1
ATOM 1655 C CA . ASN A 1 207 ? -3.378 4.023 -15.583 1.00 98.50 207 ASN A CA 1
ATOM 1656 C C . ASN A 1 207 ? -2.509 5.264 -15.843 1.00 98.50 207 ASN A C 1
ATOM 1658 O O . ASN A 1 207 ? -2.445 5.753 -16.968 1.00 98.50 207 ASN A O 1
ATOM 1662 N N . SER A 1 208 ? -1.862 5.806 -14.807 1.00 98.38 208 SER A N 1
ATOM 1663 C CA . SER A 1 208 ? -0.916 6.913 -14.964 1.00 98.38 208 SER A CA 1
ATOM 1664 C C . SER A 1 208 ? 0.088 7.003 -13.813 1.00 98.38 208 SER A C 1
ATOM 1666 O O . SER A 1 208 ? -0.239 6.750 -12.651 1.00 98.38 208 SER A O 1
ATOM 1668 N N . TYR A 1 209 ? 1.321 7.391 -14.131 1.00 98.50 209 TYR A N 1
ATOM 1669 C CA . TYR A 1 209 ? 2.397 7.642 -13.165 1.00 98.50 209 TYR A CA 1
ATOM 1670 C C . TYR A 1 209 ? 3.289 8.803 -13.630 1.00 98.50 209 TYR A C 1
ATOM 1672 O O . TYR A 1 209 ? 3.196 9.253 -14.776 1.00 98.50 209 TYR A O 1
ATOM 1680 N N . GLY A 1 210 ? 4.119 9.337 -12.735 1.00 98.06 210 GLY A N 1
ATOM 1681 C CA . GLY A 1 210 ? 4.971 10.493 -13.016 1.00 98.06 210 GLY A CA 1
ATOM 1682 C C . GLY A 1 210 ? 4.215 11.780 -13.344 1.00 98.06 210 GLY A C 1
ATOM 1683 O O . GLY A 1 210 ? 4.680 12.598 -14.136 1.00 98.06 210 GLY A O 1
ATOM 1684 N N . GLN A 1 211 ? 3.038 11.974 -12.750 1.00 97.81 211 GLN A N 1
ATOM 1685 C CA . GLN A 1 211 ? 2.199 13.150 -13.008 1.00 97.81 211 GLN A CA 1
ATOM 1686 C C . GLN A 1 211 ? 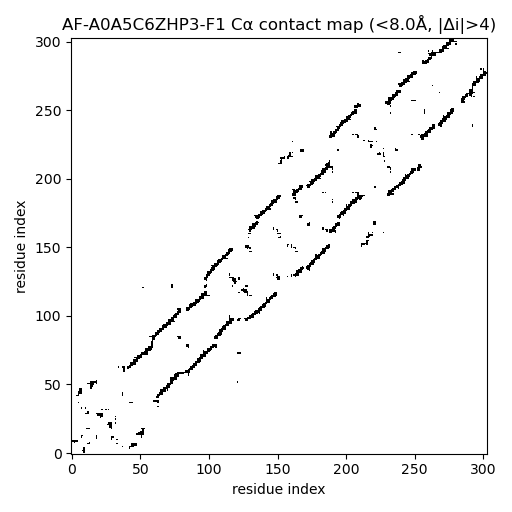2.679 14.420 -12.288 1.00 97.81 211 GLN A C 1
ATOM 1688 O O . GLN A 1 211 ? 2.309 15.529 -12.678 1.00 97.81 211 GLN A O 1
ATOM 1693 N N . GLY A 1 212 ? 3.510 14.268 -11.258 1.00 96.75 212 GLY A N 1
ATOM 1694 C CA . GLY A 1 212 ? 3.931 15.335 -10.362 1.00 96.75 212 GLY A CA 1
ATOM 1695 C C . GLY A 1 212 ? 5.427 15.608 -10.433 1.00 96.75 212 GLY A C 1
ATOM 1696 O O . GLY A 1 212 ? 6.013 15.691 -11.512 1.00 96.75 212 GLY A O 1
ATOM 1697 N N . THR A 1 213 ? 6.041 15.822 -9.268 1.00 96.50 213 THR A N 1
ATOM 1698 C CA . THR A 1 213 ? 7.434 16.268 -9.158 1.00 96.50 213 THR A CA 1
ATOM 1699 C C . THR A 1 213 ? 8.278 15.391 -8.239 1.00 96.50 213 THR A C 1
ATOM 1701 O O . THR A 1 213 ? 7.820 14.896 -7.204 1.00 96.50 213 THR A O 1
ATOM 1704 N N . THR A 1 214 ? 9.559 15.280 -8.593 1.00 96.81 214 THR A N 1
ATOM 1705 C CA . THR A 1 214 ? 10.597 14.599 -7.813 1.00 96.81 214 THR A CA 1
ATOM 1706 C C . THR A 1 214 ? 11.424 15.551 -6.948 1.00 96.81 214 THR A C 1
ATOM 1708 O O . THR A 1 214 ? 12.272 15.098 -6.187 1.00 96.81 214 THR A O 1
ATOM 1711 N N . VAL A 1 215 ? 11.182 16.871 -7.020 1.00 96.50 215 VAL A N 1
ATOM 1712 C CA . VAL A 1 215 ? 11.998 17.907 -6.347 1.00 96.50 215 VAL A CA 1
ATOM 1713 C C . VAL A 1 215 ? 12.227 17.586 -4.867 1.00 96.50 215 VAL A C 1
ATOM 1715 O O . VAL A 1 215 ? 13.375 17.561 -4.426 1.00 96.50 215 VAL A O 1
ATOM 1718 N N . TYR A 1 216 ? 11.152 17.251 -4.151 1.00 95.19 216 TYR A N 1
ATOM 1719 C CA . TYR A 1 216 ? 11.154 16.980 -2.710 1.00 95.19 216 TYR A CA 1
ATOM 1720 C C . TYR A 1 216 ? 11.358 15.504 -2.348 1.00 95.19 216 TYR A C 1
ATOM 1722 O O . TYR A 1 216 ? 11.095 15.137 -1.215 1.00 95.19 216 TYR A O 1
ATOM 1730 N N . MET A 1 217 ? 11.748 14.629 -3.281 1.00 95.19 217 MET A N 1
ATOM 1731 C CA . MET A 1 217 ? 11.960 13.213 -2.957 1.00 95.19 217 MET A CA 1
ATOM 1732 C C . MET A 1 217 ? 13.197 13.033 -2.081 1.00 95.19 217 MET A C 1
ATOM 1734 O O . MET A 1 217 ? 14.300 13.439 -2.466 1.00 95.19 217 MET A O 1
ATOM 1738 N N . SER A 1 218 ? 13.000 12.421 -0.914 1.00 94.69 218 SER A N 1
ATOM 1739 C CA . SER A 1 218 ? 14.087 11.886 -0.099 1.00 94.69 218 SER A CA 1
ATOM 1740 C C . SER A 1 218 ? 14.610 10.591 -0.726 1.00 94.69 218 SER A C 1
ATOM 1742 O O . SER A 1 218 ? 13.918 9.969 -1.533 1.00 94.69 218 SER A O 1
ATOM 1744 N N . GLY A 1 219 ? 15.824 10.173 -0.353 1.00 91.88 219 GLY A N 1
ATOM 1745 C CA . GLY A 1 219 ? 16.368 8.887 -0.800 1.00 91.88 219 GLY A CA 1
ATOM 1746 C C . GLY A 1 219 ? 15.436 7.731 -0.427 1.00 91.88 219 GLY A C 1
ATOM 1747 O O . GLY A 1 219 ? 14.847 7.730 0.656 1.00 91.88 219 GLY A O 1
ATOM 1748 N N . MET A 1 220 ? 15.287 6.772 -1.335 1.00 89.25 220 MET A N 1
ATOM 1749 C CA . MET A 1 220 ? 14.409 5.622 -1.145 1.00 89.25 220 MET A CA 1
ATOM 1750 C C . MET A 1 220 ? 15.187 4.433 -0.573 1.00 89.25 220 MET A C 1
ATOM 1752 O O . MET A 1 220 ? 16.399 4.311 -0.745 1.00 89.25 220 MET A O 1
ATOM 1756 N N . GLN A 1 221 ? 14.501 3.575 0.178 1.00 84.19 221 GLN A N 1
ATOM 1757 C CA . GLN A 1 221 ? 15.124 2.373 0.721 1.00 84.19 221 GLN A CA 1
ATOM 1758 C C . GLN A 1 221 ? 15.424 1.362 -0.375 1.00 84.19 221 GLN A C 1
ATOM 1760 O O . GLN A 1 221 ? 14.674 1.256 -1.339 1.00 84.19 221 GLN A O 1
ATOM 1765 N N . ASP A 1 222 ? 16.500 0.600 -0.181 1.00 84.88 222 ASP A N 1
ATOM 1766 C CA . ASP A 1 222 ? 16.983 -0.421 -1.113 1.00 84.88 222 ASP A CA 1
ATOM 1767 C C . ASP A 1 222 ? 17.418 0.092 -2.501 1.00 84.88 222 ASP A C 1
ATOM 1769 O O . ASP A 1 222 ? 17.835 -0.724 -3.312 1.00 84.88 222 ASP A O 1
ATOM 1773 N N . SER A 1 223 ? 17.423 1.406 -2.756 1.00 87.12 223 SER A N 1
ATOM 1774 C CA . SER A 1 223 ? 17.915 2.000 -4.007 1.00 87.12 223 SER A CA 1
ATOM 1775 C C . SER A 1 223 ? 19.172 2.844 -3.804 1.00 87.12 223 SER A C 1
ATOM 1777 O O . SER A 1 223 ? 19.430 3.355 -2.707 1.00 87.12 223 SER A O 1
ATOM 1779 N N . ASP A 1 224 ? 19.906 3.078 -4.889 1.00 88.56 224 ASP A N 1
ATOM 1780 C CA . ASP A 1 224 ? 20.992 4.051 -4.883 1.00 88.56 224 ASP A CA 1
ATOM 1781 C C . ASP A 1 224 ? 20.456 5.489 -4.889 1.00 88.56 224 ASP A C 1
ATOM 1783 O O . ASP A 1 224 ? 19.336 5.789 -5.316 1.00 88.56 224 ASP A O 1
ATOM 1787 N N . ARG A 1 225 ? 21.264 6.424 -4.377 1.00 89.62 225 ARG A N 1
ATOM 1788 C CA . ARG A 1 225 ? 20.864 7.833 -4.296 1.00 89.62 225 ARG A CA 1
ATOM 1789 C C . ARG A 1 225 ? 20.690 8.423 -5.697 1.00 89.62 225 ARG A C 1
ATOM 1791 O O . ARG A 1 225 ? 21.631 8.455 -6.482 1.00 89.62 225 ARG A O 1
ATOM 1798 N N . GLY A 1 226 ? 19.529 9.020 -5.940 1.00 91.38 226 GLY A N 1
ATOM 1799 C CA . GLY A 1 226 ? 19.145 9.649 -7.202 1.00 91.38 226 GLY A CA 1
ATOM 1800 C C . GLY A 1 226 ? 18.243 8.760 -8.050 1.00 91.38 226 GLY A C 1
ATOM 1801 O O . GLY A 1 226 ? 17.468 9.280 -8.856 1.00 91.38 226 GLY A O 1
ATOM 1802 N N . GLU A 1 227 ? 18.272 7.446 -7.834 1.00 92.75 227 GLU A N 1
ATOM 1803 C CA . GLU A 1 227 ? 17.413 6.511 -8.548 1.00 92.75 227 GLU A CA 1
ATOM 1804 C C . GLU A 1 227 ? 15.939 6.686 -8.214 1.00 92.75 227 GLU A C 1
ATOM 1806 O O . GLU A 1 227 ? 15.093 6.480 -9.082 1.00 92.75 227 GLU A O 1
ATOM 1811 N N . GLU A 1 228 ? 15.628 7.146 -6.997 1.00 93.31 228 GLU A N 1
ATOM 1812 C CA . GLU A 1 228 ? 14.261 7.459 -6.584 1.00 93.31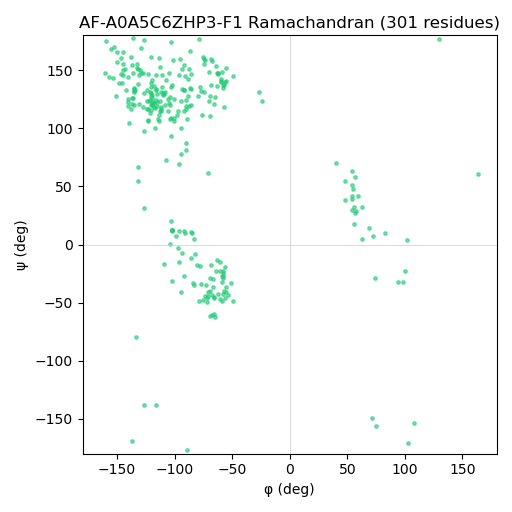 228 GLU A CA 1
ATOM 1813 C C . GLU A 1 228 ? 13.589 8.483 -7.512 1.00 93.31 228 GLU A C 1
ATOM 1815 O O . GLU A 1 228 ? 12.372 8.619 -7.532 1.00 93.31 228 GLU A O 1
ATOM 1820 N N . ARG A 1 229 ? 14.378 9.244 -8.280 1.00 95.69 229 ARG A N 1
ATOM 1821 C CA . ARG A 1 229 ? 13.891 10.293 -9.184 1.00 95.69 229 ARG A CA 1
ATOM 1822 C C . ARG A 1 229 ? 13.673 9.787 -10.610 1.00 95.69 229 ARG A C 1
ATOM 1824 O O . ARG A 1 229 ? 13.128 10.532 -11.426 1.00 95.69 229 ARG A O 1
ATOM 1831 N N . VAL A 1 230 ? 14.073 8.553 -10.917 1.00 96.62 230 VAL A N 1
ATOM 1832 C CA . VAL A 1 230 ? 13.894 7.910 -12.225 1.00 96.62 230 VAL A CA 1
ATOM 1833 C C . VAL A 1 230 ? 12.563 7.167 -12.226 1.00 96.62 230 VAL A C 1
ATOM 1835 O O . VAL A 1 230 ? 12.491 5.968 -11.981 1.00 96.62 230 VAL A O 1
ATOM 1838 N N . LEU A 1 231 ? 11.489 7.921 -12.458 1.00 97.81 231 LEU A N 1
ATOM 1839 C CA . LEU A 1 231 ? 10.123 7.438 -12.270 1.00 97.81 231 LEU A CA 1
ATOM 1840 C C . LEU A 1 231 ? 9.765 6.270 -13.189 1.00 97.81 231 LEU A C 1
ATOM 1842 O O . LEU A 1 231 ? 10.180 6.212 -14.350 1.00 97.81 231 LEU A O 1
ATOM 1846 N N . SER A 1 232 ? 8.926 5.379 -12.666 1.00 98.38 232 SER A N 1
ATOM 1847 C CA . SER A 1 232 ? 8.427 4.227 -13.400 1.00 98.38 232 SER A CA 1
ATOM 1848 C C . SER A 1 232 ? 7.002 3.826 -13.030 1.00 98.38 232 SER A C 1
ATOM 1850 O O . SER A 1 232 ? 6.495 4.179 -11.961 1.00 98.38 232 SER A O 1
ATOM 1852 N N . GLY A 1 233 ? 6.354 3.074 -13.920 1.00 98.50 233 GLY A N 1
ATOM 1853 C CA . GLY A 1 233 ? 5.069 2.443 -13.643 1.00 98.50 233 GLY A CA 1
ATOM 1854 C C . GLY A 1 233 ? 5.231 1.405 -12.543 1.00 98.50 233 GLY A C 1
ATOM 1855 O O . GLY A 1 233 ? 4.679 1.563 -11.456 1.00 98.50 233 GLY A O 1
ATOM 1856 N N . LEU A 1 234 ? 6.044 0.386 -12.805 1.00 98.75 234 LEU A N 1
ATOM 1857 C CA . LEU A 1 234 ? 6.396 -0.652 -11.845 1.00 98.75 234 LEU A CA 1
ATOM 1858 C C . LEU A 1 234 ? 7.916 -0.702 -11.668 1.00 98.75 234 LEU A C 1
ATOM 1860 O O . LEU A 1 234 ? 8.646 -0.894 -12.637 1.00 98.75 234 LEU A O 1
ATOM 1864 N N . TRP A 1 235 ? 8.390 -0.548 -10.434 1.00 98.44 235 TRP A N 1
ATOM 1865 C CA . TRP A 1 235 ? 9.777 -0.799 -10.052 1.00 98.44 235 TRP A CA 1
ATOM 1866 C C . TRP A 1 235 ? 9.853 -2.016 -9.138 1.00 98.44 235 TRP A C 1
ATOM 1868 O O . TRP A 1 235 ?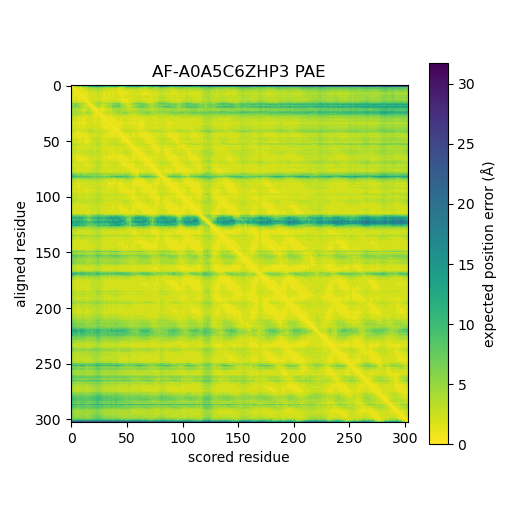 9.327 -1.998 -8.025 1.00 98.44 235 TRP A O 1
ATOM 1878 N N . ILE A 1 236 ? 10.508 -3.066 -9.629 1.00 98.12 236 ILE A N 1
ATOM 1879 C CA . ILE A 1 236 ? 10.802 -4.291 -8.888 1.00 98.12 236 ILE A CA 1
ATOM 1880 C C . ILE A 1 236 ? 12.274 -4.250 -8.497 1.00 98.12 236 ILE A C 1
ATOM 1882 O O . ILE A 1 236 ? 13.122 -4.199 -9.381 1.00 98.12 236 ILE A O 1
ATOM 1886 N N . ASN A 1 237 ? 12.568 -4.283 -7.200 1.00 96.31 237 ASN A N 1
ATOM 1887 C CA . ASN A 1 237 ? 13.932 -4.224 -6.682 1.00 96.31 237 ASN A CA 1
ATOM 1888 C C . ASN A 1 237 ? 14.133 -5.259 -5.576 1.00 96.31 237 ASN A C 1
ATOM 1890 O O . ASN A 1 237 ? 13.301 -5.353 -4.677 1.00 96.31 237 ASN A O 1
ATOM 1894 N N 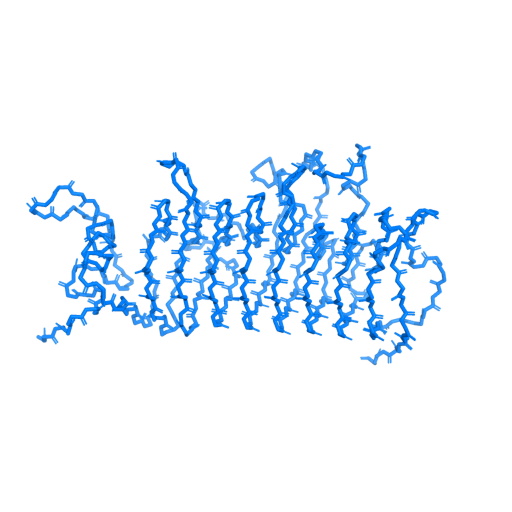. ARG A 1 238 ? 15.202 -6.062 -5.630 1.00 94.94 238 ARG A N 1
ATOM 1895 C CA . ARG A 1 238 ? 15.520 -7.098 -4.627 1.00 94.94 238 ARG A CA 1
ATOM 1896 C C . ARG A 1 238 ? 14.319 -7.987 -4.287 1.00 94.94 238 ARG A C 1
ATOM 1898 O O . ARG A 1 238 ? 14.099 -8.351 -3.129 1.00 94.94 238 ARG A O 1
ATOM 1905 N N . CYS A 1 239 ? 13.519 -8.309 -5.302 1.00 96.69 239 CYS A N 1
ATOM 1906 C CA . CYS A 1 239 ? 12.379 -9.208 -5.186 1.00 96.69 239 CYS A CA 1
ATOM 1907 C C . CYS A 1 239 ? 12.817 -10.642 -5.459 1.00 96.69 239 CYS A C 1
ATOM 1909 O O . CYS A 1 239 ? 13.343 -10.942 -6.529 1.00 96.69 239 CYS A O 1
ATOM 1911 N N . ASN A 1 240 ? 12.549 -11.542 -4.516 1.00 97.81 240 ASN A N 1
ATOM 1912 C CA . ASN A 1 240 ? 12.949 -12.944 -4.623 1.00 97.81 240 ASN A CA 1
ATOM 1913 C C . ASN A 1 240 ? 11.749 -13.871 -4.421 1.00 97.81 240 ASN A C 1
ATOM 1915 O O . ASN A 1 240 ? 11.009 -13.733 -3.446 1.00 97.81 240 ASN A O 1
ATOM 1919 N N . ASP A 1 241 ? 11.564 -14.831 -5.325 1.00 98.50 241 ASP A N 1
ATOM 1920 C CA . ASP A 1 241 ? 10.385 -15.712 -5.361 1.00 98.50 241 ASP A CA 1
ATOM 1921 C C . ASP A 1 241 ? 9.050 -14.944 -5.434 1.00 98.50 241 ASP A C 1
ATOM 1923 O O . ASP A 1 241 ? 8.039 -15.374 -4.874 1.00 98.50 241 ASP A O 1
ATOM 1927 N N . CYS A 1 242 ? 9.035 -13.778 -6.086 1.00 98.69 242 CYS A N 1
ATOM 1928 C CA . CYS A 1 242 ? 7.822 -12.980 -6.254 1.00 98.69 242 CYS A CA 1
ATOM 1929 C C . CYS A 1 242 ? 7.096 -13.327 -7.564 1.00 98.69 242 CYS A C 1
ATOM 1931 O O . CYS A 1 242 ? 7.698 -13.773 -8.545 1.00 98.69 242 CYS A O 1
ATOM 1933 N N . GLN A 1 243 ? 5.783 -13.092 -7.607 1.00 98.69 243 GLN A N 1
ATOM 1934 C CA . GLN A 1 243 ? 4.962 -13.422 -8.773 1.00 98.69 243 GLN A CA 1
ATOM 1935 C C . GLN A 1 243 ? 3.908 -12.360 -9.080 1.00 98.69 243 GLN A C 1
ATOM 1937 O O . GLN A 1 243 ? 3.023 -12.085 -8.271 1.00 98.69 243 GLN A O 1
ATOM 1942 N N . PHE A 1 244 ? 3.936 -11.865 -10.311 1.00 98.81 244 PHE A N 1
ATOM 1943 C CA . PHE A 1 244 ? 2.921 -11.001 -10.892 1.00 98.81 244 PHE A CA 1
ATOM 1944 C C . PHE A 1 244 ? 2.194 -11.777 -11.993 1.00 98.81 244 PHE A C 1
ATOM 1946 O O . PHE A 1 244 ? 2.832 -12.196 -12.965 1.00 98.81 244 PHE A O 1
ATOM 1953 N N . ASP A 1 245 ? 0.888 -12.024 -11.852 1.00 98.81 245 ASP A N 1
ATOM 1954 C CA . ASP A 1 245 ? 0.165 -12.810 -12.866 1.00 98.81 245 ASP A CA 1
ATOM 1955 C C . ASP A 1 245 ? -0.178 -11.960 -14.095 1.00 98.81 245 ASP A C 1
ATOM 1957 O O . ASP A 1 245 ? 0.116 -12.353 -15.222 1.00 98.81 245 ASP A O 1
ATOM 1961 N N . GLU A 1 246 ? -0.735 -10.772 -13.888 1.00 98.88 246 GLU A N 1
ATOM 1962 C CA . GLU A 1 246 ? -1.036 -9.810 -14.942 1.00 98.88 246 GLU A CA 1
ATOM 1963 C C . GLU A 1 246 ? -0.649 -8.399 -14.496 1.00 98.88 246 GLU A C 1
ATOM 1965 O O . GLU A 1 246 ? -1.088 -7.923 -13.449 1.00 98.88 246 GLU A O 1
ATOM 1970 N N . VAL A 1 247 ? 0.157 -7.722 -15.312 1.00 98.81 247 VAL A N 1
ATOM 1971 C CA . VAL A 1 247 ? 0.558 -6.327 -15.125 1.00 98.81 247 VAL A CA 1
ATOM 1972 C C . VAL A 1 247 ? 0.157 -5.543 -16.368 1.00 98.81 247 VAL A C 1
ATOM 1974 O O . VAL A 1 247 ? 0.671 -5.812 -17.445 1.00 98.81 247 VAL A O 1
ATOM 1977 N N . GLU A 1 248 ? -0.737 -4.570 -16.234 1.00 98.69 248 GLU A N 1
ATOM 1978 C CA . GLU A 1 248 ? -1.151 -3.642 -17.290 1.00 98.69 248 GLU A CA 1
ATOM 1979 C C . GLU A 1 248 ? -0.652 -2.232 -16.958 1.00 98.69 248 GLU A C 1
ATOM 1981 O O . GLU A 1 248 ? -1.038 -1.658 -15.938 1.00 98.69 248 GLU A O 1
ATOM 1986 N N . ILE A 1 249 ? 0.205 -1.666 -17.811 1.00 98.31 249 ILE A N 1
ATOM 1987 C CA . ILE A 1 249 ? 0.792 -0.334 -17.619 1.00 98.31 249 ILE A CA 1
ATOM 1988 C C . ILE A 1 249 ? 0.420 0.562 -18.796 1.00 98.31 249 ILE A C 1
ATOM 1990 O O . ILE A 1 249 ? 0.770 0.282 -19.941 1.00 98.31 249 ILE A O 1
ATOM 1994 N N . HIS A 1 250 ? -0.273 1.659 -18.504 1.00 97.62 250 HIS A N 1
ATOM 1995 C CA . HIS A 1 250 ? -0.604 2.694 -19.478 1.00 97.62 250 HIS A CA 1
ATOM 1996 C C . HIS A 1 250 ? 0.501 3.746 -19.497 1.00 97.62 250 HIS A C 1
ATOM 1998 O O . HIS A 1 250 ? 0.784 4.436 -18.514 1.00 97.62 250 HIS A O 1
ATOM 2004 N N . THR A 1 251 ? 1.154 3.844 -20.639 1.00 93.50 251 THR A N 1
ATOM 2005 C CA . THR A 1 251 ? 2.379 4.601 -20.870 1.00 93.50 251 THR A CA 1
ATOM 2006 C C . THR A 1 251 ? 2.091 5.920 -21.581 1.00 93.50 251 THR A C 1
ATOM 2008 O O . THR A 1 251 ? 2.753 6.915 -21.293 1.00 93.50 251 THR A O 1
ATOM 2011 N N . LYS A 1 252 ? 1.053 5.981 -22.435 1.00 93.94 252 LYS A N 1
ATOM 2012 C CA . LYS A 1 252 ? 0.706 7.178 -23.228 1.00 93.94 252 LYS A CA 1
ATOM 2013 C C . LYS A 1 252 ? 0.417 8.403 -22.356 1.00 93.94 252 LYS A C 1
ATOM 2015 O O . LYS A 1 252 ? 0.710 9.526 -22.754 1.00 93.94 252 LYS A O 1
ATOM 2020 N N . ASN A 1 253 ? -0.141 8.179 -21.166 1.00 91.50 253 ASN A N 1
ATOM 2021 C CA . ASN A 1 253 ? -0.501 9.226 -20.208 1.00 91.50 253 ASN A CA 1
ATOM 2022 C C . ASN A 1 253 ? 0.500 9.355 -19.050 1.00 91.50 253 ASN A C 1
ATOM 2024 O O . ASN A 1 253 ? 0.199 10.018 -18.059 1.00 91.50 253 ASN A O 1
ATOM 2028 N N . SER A 1 254 ? 1.674 8.729 -19.147 1.00 97.12 254 SER A N 1
ATOM 2029 C CA . SER A 1 254 ? 2.641 8.623 -18.051 1.00 97.12 254 SER A CA 1
ATOM 2030 C C . SER A 1 254 ? 3.986 9.254 -18.397 1.00 97.12 254 SER A C 1
ATOM 2032 O O . SER A 1 254 ? 4.312 9.473 -19.562 1.00 97.12 254 SER A O 1
ATOM 2034 N N . LYS A 1 255 ? 4.786 9.561 -17.369 1.00 96.69 255 LYS A N 1
ATOM 2035 C CA . LYS A 1 255 ? 6.167 10.040 -17.532 1.00 96.69 255 LYS A CA 1
ATOM 2036 C C . LYS A 1 255 ? 7.138 9.106 -16.822 1.00 96.69 255 LYS A C 1
ATOM 2038 O O . LYS A 1 255 ? 6.951 8.804 -15.645 1.00 96.69 255 LYS A O 1
ATOM 2043 N N . GLY A 1 256 ? 8.194 8.714 -17.529 1.00 95.75 256 GLY A N 1
ATOM 2044 C CA . GLY A 1 256 ? 9.191 7.754 -17.055 1.00 95.75 256 GLY A CA 1
ATOM 2045 C C . GLY A 1 256 ? 9.000 6.362 -17.659 1.00 95.75 256 GLY A C 1
ATOM 2046 O O . GLY A 1 256 ? 8.193 6.172 -18.570 1.00 95.75 256 GLY A O 1
ATOM 2047 N N . PHE A 1 257 ? 9.741 5.387 -17.148 1.00 97.88 257 PHE A N 1
ATOM 2048 C CA . PHE A 1 257 ? 9.793 4.039 -17.713 1.00 97.88 257 PHE A CA 1
ATOM 2049 C C . PHE A 1 257 ? 8.562 3.215 -17.321 1.00 97.88 257 PHE A C 1
ATOM 2051 O O . PHE A 1 257 ? 8.173 3.219 -16.158 1.00 97.88 257 PHE A O 1
ATOM 2058 N N . PRO A 1 258 ? 7.926 2.468 -18.231 1.00 97.56 258 PRO A N 1
ATOM 2059 C CA . PRO A 1 258 ? 6.881 1.522 -17.844 1.00 97.56 258 PRO A CA 1
ATOM 2060 C C . PRO A 1 258 ? 7.350 0.546 -16.760 1.00 97.56 258 PRO A C 1
ATOM 2062 O O . PRO A 1 258 ? 6.651 0.343 -15.766 1.00 97.56 258 PRO A O 1
ATOM 2065 N N . LEU A 1 259 ? 8.566 0.018 -16.905 1.00 97.62 259 LEU A N 1
ATOM 2066 C CA . LEU A 1 259 ? 9.127 -0.985 -16.011 1.00 97.62 259 LEU A CA 1
ATOM 2067 C C . LEU A 1 259 ? 10.575 -0.637 -15.648 1.00 97.62 259 LEU A C 1
ATOM 2069 O O . LEU A 1 259 ? 11.377 -0.310 -16.523 1.00 97.62 259 LEU A O 1
ATOM 2073 N N . LYS A 1 260 ? 10.896 -0.738 -14.358 1.00 97.69 260 LYS A N 1
ATOM 2074 C CA . LYS A 1 260 ? 12.260 -0.709 -13.829 1.00 97.69 260 LYS A CA 1
ATOM 2075 C C . LYS A 1 260 ? 12.537 -2.028 -13.098 1.00 97.69 260 LYS A C 1
ATOM 2077 O O . LYS A 1 260 ? 11.804 -2.373 -12.170 1.00 97.69 260 LYS A O 1
ATOM 2082 N N . LEU A 1 261 ? 13.546 -2.768 -13.544 1.00 97.44 261 LEU A N 1
ATOM 2083 C CA . LEU A 1 261 ? 13.905 -4.107 -13.079 1.00 97.44 261 LEU A CA 1
ATOM 2084 C C . LEU A 1 261 ? 15.295 -4.075 -12.453 1.00 97.44 261 LEU A C 1
ATOM 2086 O O . LEU A 1 261 ? 16.296 -4.068 -13.154 1.00 97.44 261 LEU A O 1
ATOM 2090 N N . ASP A 1 262 ? 15.348 -4.042 -11.132 1.00 95.31 262 ASP A N 1
ATOM 2091 C CA . ASP A 1 262 ? 16.600 -3.945 -10.389 1.00 95.31 262 ASP A CA 1
ATOM 2092 C C . ASP A 1 262 ? 17.202 -5.318 -10.064 1.00 95.31 262 ASP A C 1
ATOM 2094 O O . ASP A 1 262 ? 16.659 -6.366 -10.443 1.00 95.31 262 ASP A O 1
ATOM 2098 N N . GLU A 1 263 ? 18.317 -5.295 -9.335 1.00 94.81 263 GLU A N 1
ATOM 2099 C CA . GLU A 1 263 ? 19.021 -6.485 -8.864 1.00 94.81 263 GLU A CA 1
ATOM 2100 C C . GLU A 1 263 ? 18.133 -7.442 -8.045 1.00 94.81 263 GLU A C 1
ATOM 2102 O O . GLU A 1 263 ? 17.191 -7.050 -7.348 1.00 94.81 263 GLU A O 1
ATOM 2107 N N . GLY A 1 264 ? 18.469 -8.730 -8.081 1.00 95.25 264 GLY A N 1
ATOM 2108 C CA . GLY A 1 264 ? 17.847 -9.754 -7.249 1.00 95.25 264 GLY A CA 1
ATOM 2109 C C . GLY A 1 264 ? 18.714 -11.003 -7.121 1.00 95.25 264 GLY A C 1
ATOM 2110 O O . GLY A 1 264 ? 19.771 -11.126 -7.736 1.00 95.25 264 GLY A O 1
ATOM 2111 N N . ASP A 1 265 ? 18.277 -11.960 -6.307 1.00 96.25 265 ASP A N 1
ATOM 2112 C CA . ASP A 1 265 ? 18.957 -13.248 -6.194 1.00 96.25 265 ASP A CA 1
ATOM 2113 C C . ASP A 1 265 ? 18.619 -14.108 -7.418 1.00 96.25 265 ASP A C 1
ATOM 2115 O O . ASP A 1 265 ? 17.481 -14.556 -7.594 1.00 96.25 265 ASP A O 1
ATOM 2119 N N . ALA A 1 266 ? 19.620 -14.353 -8.266 1.00 93.81 266 ALA A N 1
ATOM 2120 C CA . ALA A 1 266 ? 19.486 -15.141 -9.490 1.00 93.81 266 ALA A CA 1
ATOM 2121 C C . ALA A 1 266 ? 18.987 -16.580 -9.248 1.00 93.81 266 ALA A C 1
ATOM 2123 O O . ALA A 1 266 ? 18.430 -17.198 -10.154 1.00 93.81 266 ALA A O 1
ATOM 2124 N N . SER A 1 267 ? 19.157 -17.125 -8.036 1.00 96.81 267 SER A N 1
ATOM 2125 C CA . SER A 1 267 ? 18.651 -18.454 -7.669 1.00 96.81 267 SER A CA 1
ATOM 2126 C C . SER A 1 267 ? 17.171 -18.462 -7.261 1.00 96.81 267 SER A C 1
ATOM 2128 O O . SER A 1 267 ? 16.585 -19.535 -7.102 1.00 96.81 267 SER A O 1
ATOM 2130 N N . ARG A 1 268 ? 16.557 -17.281 -7.117 1.00 97.94 268 ARG A N 1
ATOM 2131 C CA . ARG A 1 268 ? 15.203 -17.074 -6.583 1.00 97.94 268 ARG A CA 1
ATOM 2132 C C . ARG A 1 268 ? 14.391 -16.148 -7.495 1.00 97.94 268 ARG A C 1
ATOM 2134 O O . ARG A 1 268 ? 14.088 -15.016 -7.112 1.00 97.94 268 ARG A O 1
ATOM 2141 N N . PRO A 1 269 ? 14.072 -16.588 -8.724 1.00 97.69 269 PRO A N 1
ATOM 2142 C CA . PRO A 1 269 ? 13.549 -15.716 -9.769 1.00 97.69 269 PRO A CA 1
ATOM 2143 C C . PRO A 1 269 ? 12.206 -15.082 -9.401 1.00 97.69 269 PRO A C 1
ATOM 2145 O O . PRO A 1 269 ? 11.349 -15.705 -8.769 1.00 97.69 269 PRO A O 1
ATOM 2148 N N . THR A 1 270 ? 12.000 -13.861 -9.888 1.00 98.62 270 THR A N 1
ATOM 2149 C CA . THR A 1 270 ? 10.710 -13.167 -9.845 1.00 98.62 270 THR A CA 1
ATOM 2150 C C . THR A 1 270 ? 10.058 -13.220 -11.223 1.00 98.62 270 THR A C 1
ATOM 2152 O O . THR A 1 270 ? 10.713 -13.001 -12.237 1.00 98.62 270 THR A O 1
ATOM 2155 N N . PHE A 1 271 ? 8.758 -13.507 -11.295 1.00 98.69 271 PHE A N 1
ATOM 2156 C CA . PHE A 1 271 ? 8.066 -13.667 -12.578 1.00 98.69 271 PHE A CA 1
ATOM 2157 C C . PHE A 1 271 ? 6.993 -12.612 -12.804 1.00 98.69 271 PHE A C 1
ATOM 2159 O O . PHE A 1 271 ? 6.107 -12.450 -11.972 1.00 98.69 271 PHE A O 1
ATOM 2166 N N . ILE A 1 272 ? 6.992 -12.012 -13.994 1.00 98.75 272 ILE A N 1
ATOM 2167 C CA . ILE A 1 272 ? 5.813 -11.361 -14.573 1.00 98.75 272 ILE A CA 1
ATOM 2168 C C . ILE A 1 272 ? 5.261 -12.312 -15.635 1.00 98.75 272 ILE A C 1
ATOM 2170 O O . ILE A 1 272 ? 5.889 -12.531 -16.673 1.00 98.75 272 ILE A O 1
ATOM 2174 N N . LYS A 1 273 ? 4.109 -12.942 -15.382 1.00 98.81 273 LYS A N 1
ATOM 2175 C CA . LYS A 1 273 ? 3.544 -13.917 -16.330 1.00 98.81 273 LYS A CA 1
ATOM 2176 C C . LYS A 1 273 ? 3.007 -13.237 -17.587 1.00 98.81 273 LYS A C 1
ATOM 2178 O O . LYS A 1 273 ? 3.219 -13.761 -18.678 1.00 98.81 273 LYS A O 1
ATOM 2183 N N . LEU A 1 274 ? 2.344 -12.094 -17.435 1.00 98.75 274 LEU A N 1
ATOM 2184 C CA . LEU A 1 274 ? 1.805 -11.306 -18.535 1.00 98.75 274 LEU A CA 1
ATOM 2185 C C . LEU A 1 274 ? 2.009 -9.812 -18.277 1.00 98.75 274 LEU A C 1
ATOM 2187 O O . LEU A 1 274 ? 1.480 -9.275 -17.307 1.00 98.75 274 LEU A O 1
ATOM 2191 N N . LEU A 1 275 ? 2.752 -9.155 -19.165 1.00 98.50 275 LEU A N 1
ATOM 2192 C CA . LEU A 1 275 ? 2.902 -7.705 -19.224 1.00 98.50 275 LEU A CA 1
ATOM 2193 C C . LEU A 1 275 ? 2.075 -7.151 -20.391 1.00 98.50 275 LEU A C 1
ATOM 2195 O O . LEU A 1 275 ? 2.293 -7.521 -21.540 1.00 98.50 275 LEU A O 1
ATOM 2199 N N . LYS A 1 276 ? 1.150 -6.244 -20.100 1.00 98.44 276 LYS A N 1
ATOM 2200 C CA . LYS A 1 276 ? 0.336 -5.508 -21.065 1.00 98.44 276 LYS A CA 1
ATOM 2201 C C . LYS A 1 276 ? 0.766 -4.046 -21.082 1.00 98.44 276 LYS A C 1
ATOM 2203 O O . LYS A 1 276 ? 0.857 -3.420 -20.026 1.00 98.44 276 LYS A O 1
ATOM 2208 N N . MET A 1 277 ? 1.002 -3.499 -22.268 1.00 97.31 277 MET A N 1
ATOM 2209 C CA . MET A 1 277 ? 1.309 -2.079 -22.466 1.00 97.31 277 MET A CA 1
ATOM 2210 C C . MET A 1 277 ? 0.401 -1.496 -23.539 1.00 97.31 277 MET A C 1
ATOM 2212 O O . MET A 1 277 ? 0.040 -2.188 -24.482 1.00 97.31 277 MET A O 1
ATOM 2216 N N . ASP A 1 278 ? 0.054 -0.220 -23.416 1.00 96.12 278 ASP A N 1
ATOM 2217 C CA . ASP A 1 278 ? -0.733 0.533 -24.407 1.00 96.12 278 ASP A CA 1
ATOM 2218 C C . ASP A 1 278 ? 0.119 1.086 -25.568 1.00 96.12 278 ASP A C 1
ATOM 2220 O O . ASP A 1 278 ? -0.373 1.832 -26.420 1.00 96.12 278 ASP A O 1
ATOM 2224 N N . VAL A 1 279 ? 1.408 0.739 -25.599 1.00 95.00 279 VAL A N 1
ATOM 2225 C CA . VAL A 1 279 ? 2.361 1.044 -26.670 1.00 95.00 279 VAL A CA 1
ATOM 2226 C C . VAL A 1 279 ? 3.128 -0.217 -27.067 1.00 95.00 279 VAL A C 1
ATOM 2228 O O . VAL A 1 279 ? 3.334 -1.098 -26.228 1.00 95.00 279 VAL A O 1
ATOM 2231 N N . PRO A 1 280 ? 3.581 -0.326 -28.330 1.00 94.62 280 PRO A N 1
ATOM 2232 C CA . PRO A 1 280 ? 4.423 -1.438 -28.750 1.00 94.62 280 PRO A CA 1
ATOM 2233 C C . PRO A 1 280 ? 5.704 -1.519 -27.916 1.00 94.62 280 PRO A C 1
ATOM 2235 O O . PRO A 1 280 ? 6.376 -0.508 -27.709 1.00 94.62 280 PRO A O 1
ATOM 2238 N N . TYR A 1 281 ? 6.048 -2.730 -27.477 1.00 92.56 281 TYR A N 1
ATOM 2239 C CA . TYR A 1 281 ? 7.274 -2.980 -26.725 1.00 92.56 281 TYR A CA 1
ATOM 2240 C C . TYR A 1 281 ? 8.522 -2.590 -27.519 1.00 92.56 281 TYR A C 1
ATOM 2242 O O . TYR A 1 281 ? 8.632 -2.872 -28.715 1.00 92.56 281 TYR A O 1
ATOM 2250 N N . LYS A 1 282 ? 9.475 -1.989 -26.809 1.00 92.81 282 LYS A N 1
ATOM 2251 C CA . LYS A 1 282 ? 10.843 -1.742 -27.247 1.00 92.81 282 LYS A CA 1
ATOM 2252 C C . LYS A 1 282 ? 11.755 -1.840 -26.032 1.00 92.81 282 LYS A C 1
ATOM 2254 O O . LYS A 1 282 ? 11.353 -1.400 -24.956 1.00 92.81 282 LYS A O 1
ATOM 2259 N N . ASP A 1 283 ? 12.976 -2.322 -26.224 1.00 89.69 283 ASP A N 1
ATOM 2260 C CA . ASP A 1 283 ? 13.947 -2.495 -25.136 1.00 89.69 283 ASP A CA 1
ATOM 2261 C C . ASP A 1 283 ? 14.192 -1.181 -24.370 1.00 89.69 283 ASP A C 1
ATOM 2263 O O . ASP A 1 283 ? 14.235 -1.180 -23.148 1.00 89.69 283 ASP A O 1
ATOM 2267 N N . GLU A 1 284 ? 14.202 -0.037 -25.068 1.00 92.62 284 GLU A N 1
ATOM 2268 C CA . GLU A 1 284 ? 14.361 1.310 -24.483 1.00 92.62 284 GLU A CA 1
ATOM 2269 C C . GLU A 1 284 ? 13.274 1.715 -23.466 1.00 92.62 284 GLU A C 1
ATOM 2271 O O . GLU A 1 284 ? 13.440 2.697 -22.743 1.00 92.62 284 GLU A O 1
ATOM 2276 N N . LEU A 1 285 ? 12.145 0.997 -23.421 1.00 92.44 285 LEU A N 1
ATOM 2277 C CA . LEU A 1 285 ? 11.072 1.235 -22.451 1.00 92.44 285 LEU A CA 1
ATOM 2278 C C . LEU A 1 285 ? 11.369 0.614 -21.084 1.00 92.44 285 LEU A C 1
ATOM 2280 O O . LEU A 1 285 ? 10.712 0.964 -20.103 1.00 92.44 285 LEU A O 1
ATOM 2284 N N . ILE A 1 286 ? 12.305 -0.323 -21.008 1.00 94.69 286 ILE A N 1
ATOM 2285 C CA . ILE A 1 286 ? 12.626 -1.030 -19.776 1.00 94.69 286 ILE A CA 1
ATOM 2286 C C . ILE A 1 286 ? 13.982 -0.544 -19.299 1.00 94.69 286 ILE A C 1
ATOM 2288 O O . ILE A 1 286 ? 14.934 -0.476 -20.069 1.00 94.69 286 ILE A O 1
ATOM 2292 N N . LEU A 1 287 ? 14.054 -0.195 -18.021 1.00 94.62 287 LEU A N 1
ATOM 2293 C CA . LEU A 1 287 ? 15.326 0.028 -17.353 1.00 94.62 287 LEU A CA 1
ATOM 2294 C C . LEU A 1 287 ? 15.642 -1.219 -16.536 1.00 94.62 287 LEU A C 1
ATOM 2296 O O . LEU A 1 287 ? 14.956 -1.464 -15.545 1.00 94.62 287 LEU A O 1
ATOM 2300 N N . ASP A 1 288 ? 16.628 -2.005 -16.948 1.00 92.75 288 ASP A N 1
ATOM 2301 C CA . ASP A 1 288 ? 17.029 -3.235 -16.274 1.00 92.75 288 ASP A CA 1
ATOM 2302 C C . ASP A 1 288 ? 18.484 -3.202 -15.792 1.00 92.75 288 ASP A C 1
ATOM 2304 O O . ASP A 1 288 ? 19.381 -2.660 -16.439 1.00 92.75 288 ASP A O 1
ATOM 2308 N N . ASP A 1 289 ? 18.707 -3.778 -14.614 1.00 94.75 289 ASP A N 1
ATOM 2309 C CA . ASP A 1 289 ? 20.036 -4.036 -14.078 1.00 94.75 289 ASP A CA 1
ATOM 2310 C C . ASP A 1 289 ? 20.571 -5.381 -14.596 1.00 94.75 289 ASP A C 1
ATOM 2312 O O . ASP A 1 289 ? 19.826 -6.349 -14.767 1.00 94.75 289 ASP A O 1
ATOM 2316 N N . ILE A 1 290 ? 21.888 -5.477 -14.803 1.00 93.69 290 ILE A N 1
ATOM 2317 C CA . ILE A 1 290 ? 22.547 -6.711 -15.264 1.00 93.69 290 ILE A CA 1
ATOM 2318 C C . ILE A 1 290 ? 22.368 -7.889 -14.290 1.00 93.69 290 ILE A C 1
ATOM 2320 O O . ILE A 1 290 ? 22.486 -9.049 -14.688 1.00 93.69 290 ILE A O 1
ATOM 2324 N N . LEU A 1 291 ? 22.092 -7.600 -13.018 1.00 95.62 291 LEU A N 1
ATOM 2325 C CA . LEU A 1 291 ? 21.842 -8.560 -11.949 1.00 95.62 291 LEU A CA 1
ATOM 2326 C C . LEU A 1 291 ? 20.348 -8.806 -11.712 1.00 95.62 291 LEU A C 1
ATOM 2328 O O . LEU A 1 291 ? 19.984 -9.413 -10.700 1.00 95.62 291 LEU A O 1
ATOM 2332 N N . THR A 1 292 ? 19.465 -8.349 -12.602 1.00 96.56 292 THR A N 1
ATOM 2333 C CA . THR A 1 292 ? 18.038 -8.606 -12.428 1.00 96.56 292 THR A CA 1
ATOM 2334 C C . THR A 1 292 ? 17.721 -10.102 -12.491 1.00 96.56 292 THR A C 1
ATOM 2336 O O . THR A 1 292 ? 18.203 -10.843 -13.350 1.00 96.56 292 THR A O 1
ATOM 2339 N N . ASN A 1 293 ? 16.875 -10.565 -11.569 1.00 97.50 293 ASN A N 1
ATOM 2340 C CA . ASN A 1 293 ? 16.341 -11.931 -11.540 1.00 97.50 293 ASN A CA 1
ATOM 2341 C C . ASN A 1 293 ? 14.890 -12.001 -12.054 1.00 97.50 293 ASN A C 1
ATOM 2343 O O . ASN A 1 293 ? 14.194 -13.002 -11.836 1.00 97.50 293 ASN A O 1
ATOM 2347 N N . VAL A 1 294 ? 14.409 -10.924 -12.686 1.00 98.19 294 VAL A N 1
ATOM 2348 C CA . VAL A 1 294 ? 13.025 -10.796 -13.136 1.00 98.19 294 VAL A CA 1
ATOM 2349 C C . VAL A 1 294 ? 12.864 -11.363 -14.543 1.00 98.19 294 VAL A C 1
ATOM 2351 O O . VAL A 1 294 ? 13.563 -10.984 -15.477 1.00 98.19 294 VAL A O 1
ATOM 2354 N N . LEU A 1 295 ? 11.888 -12.253 -14.713 1.00 97.69 295 LEU A N 1
ATOM 2355 C CA . LEU A 1 295 ? 11.571 -12.890 -15.987 1.00 97.69 295 LEU A CA 1
ATOM 2356 C C . LEU A 1 295 ? 10.150 -12.532 -16.428 1.00 97.69 295 LEU A C 1
ATOM 2358 O O . LEU A 1 295 ? 9.166 -12.895 -15.773 1.00 97.69 295 LEU A O 1
ATOM 2362 N N . VAL A 1 296 ? 10.040 -11.864 -17.578 1.00 97.44 296 VAL A N 1
ATOM 2363 C CA . VAL A 1 296 ? 8.761 -11.563 -18.236 1.00 97.44 296 VAL A CA 1
ATOM 2364 C C . VAL A 1 296 ? 8.430 -12.683 -19.221 1.00 97.44 296 VAL A C 1
ATOM 2366 O O . VAL A 1 296 ? 9.149 -12.896 -20.193 1.00 97.44 296 VAL A O 1
ATOM 2369 N N . LYS A 1 297 ? 7.346 -13.429 -18.978 1.00 98.00 297 LYS A N 1
ATOM 2370 C CA . LYS A 1 297 ? 7.008 -14.620 -19.784 1.00 98.00 297 LYS A CA 1
ATOM 2371 C C . LYS A 1 297 ? 6.242 -14.298 -21.063 1.00 98.00 297 LYS A C 1
ATOM 2373 O O . LYS A 1 297 ? 6.375 -15.019 -22.049 1.00 98.00 297 LYS A O 1
ATOM 2378 N N . LYS A 1 298 ? 5.400 -13.265 -21.035 1.00 98.12 298 LYS A N 1
ATOM 2379 C CA . LYS A 1 298 ? 4.568 -12.855 -22.168 1.00 98.12 298 LYS A CA 1
ATOM 2380 C C . LYS A 1 298 ? 4.366 -11.348 -22.148 1.00 98.12 298 LYS A C 1
ATOM 2382 O O . LYS A 1 298 ? 4.127 -10.779 -21.086 1.00 98.12 298 LYS A O 1
ATOM 2387 N N . ILE A 1 299 ? 4.424 -10.738 -23.328 1.00 97.44 299 ILE A N 1
ATOM 2388 C CA . ILE A 1 299 ? 4.135 -9.322 -23.541 1.00 97.44 299 ILE A CA 1
ATOM 2389 C C . ILE A 1 299 ? 2.976 -9.208 -24.534 1.00 97.44 299 ILE A C 1
ATOM 2391 O O . ILE A 1 299 ? 2.958 -9.907 -25.548 1.00 97.44 299 ILE A O 1
ATOM 2395 N N . GLU A 1 300 ? 2.013 -8.342 -24.238 1.00 97.62 300 GLU A N 1
ATOM 2396 C CA . GLU A 1 300 ? 0.862 -8.036 -25.087 1.00 97.62 300 GLU A CA 1
ATOM 2397 C C . GLU A 1 300 ? 0.689 -6.519 -25.241 1.00 97.62 300 GLU A C 1
ATOM 2399 O O . GLU A 1 300 ? 0.942 -5.743 -24.317 1.00 97.62 300 GLU A O 1
ATOM 2404 N N . LEU A 1 301 ? 0.236 -6.105 -26.423 1.00 95.12 301 LEU A N 1
ATOM 2405 C CA . LEU A 1 301 ? -0.248 -4.751 -26.671 1.00 95.12 301 LEU A CA 1
ATOM 2406 C C . LEU A 1 301 ? -1.734 -4.694 -26.299 1.00 95.12 301 LEU A C 1
ATOM 2408 O O . LEU A 1 301 ? -2.488 -5.591 -26.677 1.00 95.12 301 LEU A O 1
ATOM 2412 N N . VAL A 1 302 ? -2.145 -3.652 -25.585 1.00 92.19 302 VAL A N 1
ATOM 2413 C CA . VAL A 1 302 ? -3.556 -3.322 -25.350 1.00 92.19 302 VAL A CA 1
ATOM 2414 C C . VAL A 1 302 ? -3.927 -2.048 -26.103 1.00 92.19 302 VAL A C 1
ATOM 2416 O O . VAL A 1 302 ? -3.089 -1.160 -26.270 1.00 92.19 302 VAL A O 1
ATOM 2419 N N . ASP A 1 303 ? -5.167 -1.994 -26.583 1.00 72.94 303 ASP A N 1
ATOM 2420 C CA . ASP A 1 303 ? -5.700 -0.865 -27.357 1.00 72.94 303 ASP A CA 1
ATOM 2421 C C . ASP A 1 303 ? -5.989 0.371 -26.486 1.00 72.94 303 ASP A C 1
ATOM 2423 O O . ASP A 1 303 ? -6.611 0.212 -25.407 1.00 72.94 303 ASP A O 1
#

Organism: NCBI:txid291179

pLDDT: mean 95.51, std 5.2, range [62.75, 98.94]

Mean predicted aligned error: 3.59 Å

Radius of gyration: 19.68 Å; Cα contacts (8 Å, |Δi|>4): 943; chains: 1; bounding box: 56×38×61 Å

InterPro domains:
  IPR011050 Pectin lyase fold/virulence factor [SSF51126] (32-250)

Foldseek 3Di:
DDDDPQELVNLVFAAPDDQQDADPPPRHRSLVVSQVVCQVVVDEHEDAAHEGLDEAEQAQGERYHYEYHNYEYQEYEQYPPVPHAYENYEAHDAYEHQAEYYYEQHEQYEAEYYEYFHDLVRYDVSDGYLAYEYEFNAEQYEYAYAEYQEHDDDDLVNQQSLENAEFAYAPRGYANAEYAEYEANEYCFAHYEHADENYEYAYYAHNEYVNHDNPSHDDYHQDDPPVSRQGEHYEYHQYFLYEYNEHEFEDVRYDHAPYEFYAYDLVGAYEYAEYEYQDDDDPVSYHYDPRGRYDYNYYYYDD

Solvent-accessible surface area (backbone atoms only — not comparable to full-atom values): 14163 Å² total; per-residue (Å²): 137,88,61,56,91,39,35,38,56,62,63,69,43,44,54,78,38,90,51,85,50,60,33,91,86,78,72,37,48,29,66,61,51,48,50,56,48,25,44,73,68,67,44,52,38,33,40,61,60,40,42,34,76,42,70,50,73,39,56,38,39,54,56,40,42,37,35,24,50,61,19,31,32,23,27,38,36,36,24,30,88,79,70,41,63,14,31,46,36,36,42,36,51,32,40,34,22,15,24,31,42,37,34,27,32,24,35,48,34,41,32,45,29,43,37,32,36,61,30,60,87,63,14,72,93,45,35,63,10,57,19,34,38,42,23,35,48,24,31,44,33,38,32,48,31,39,36,33,54,33,21,47,53,81,43,70,92,34,18,86,43,62,20,23,38,28,31,38,26,74,97,39,40,23,28,42,36,39,31,48,32,38,38,34,53,28,8,16,34,16,28,30,34,39,38,23,32,49,30,33,35,44,31,38,37,32,51,19,14,32,74,51,52,58,87,46,55,49,81,47,78,90,54,61,86,67,53,69,64,65,28,18,37,36,32,46,34,51,35,26,49,23,39,32,50,33,38,38,41,37,49,91,72,35,42,66,30,55,36,32,37,34,42,30,50,75,94,31,47,18,38,35,50,31,40,33,25,59,54,83,89,54,75,90,44,50,49,70,41,96,50,39,21,69,43,74,73,39,80,45,75,46,134

Sequence (303 aa):
MEFKVGDSRRYGIFPDSLNNRLNPKTNKPLLTSLLDCAEKNQFEIEFIEGFYDLNLILDSRKNLSFKFNNSEFKLAHITNEKGARSEHINFKGKLILSDSFGSYYSDHITVDSLIIKTSTRKSLEGRKSRGCHIYKGTNNLHINYLKIQNLASGSEVYENNHAALAIDGLRENPTYITIDEAIIESSDRHGVYITGSQNSIKKLKINSYGQGTTVYMSGMQDSDRGEERVLSGLWINRCNDCQFDEVEIHTKNSKGFPLKLDEGDASRPTFIKLLKMDVPYKDELILDDILTNVLVKKIELVD

Secondary structure (DSSP, 8-state):
-PPPTTBGGGGT--TTS---PBPTTT-SBHHHHHHHHHHHHT-PEEE-SEE--S-EEEES-EEEEEEEEEEEES-EEEE-TTSSPEEEEEEEEEEEESSEEEESSEEEEEEEEEEE---TTTSGGGPPP-EEEE-TT-EEEEEEEEEE--B--SSGGGTT--EEEEE--TTS--EEEEEEEEEE--BSSEEEEEEEES-EEEEEEE-----S--TTPPPPTTS-TTGGGS-EEEEEEEEES-EEEEEEE--TT--SEEEEE-B--TTS-EEEEEEEESS---GGGEEE-TTB-EEE--EEE--

Nearest PDB structures (foldseek):
  6e0v-assembly1_A  TM=2.804E-01  e=3.580E-01  Escherichia phage phi92
  3th0-assembly1_A  TM=2.811E-01  e=7.229E-01  Lederbergvirus P22
  8jhh-assembly1_A  TM=3.005E-01  e=8.661E+00  Microdochium nivale